Protein AF-A0A955I7Q4-F1 (afdb_monomer_lite)

Radius of gyration: 34.06 Å; chains: 1; bounding box: 83×50×84 Å

Sequence (303 aa):
SSETIYLNIGDESFTLTNAEIIVDLTTGQILVLSGKVTTPSAETATTGQVIDLSGSNTVSSLNRELLTSEPTIAYLLVALSEHQDLPTSLADTTAPELISLSPENGITSTDDKAFISGKTEAGATVLINSSPATVDENGDFGLEVPLQMGENNLEILVTDPAGNTYHTQLTITRQAPVATSSCSRPAIADQIISAINSYRAASGLGQLVPTASLNNAAQGHSCWMQSARTLNHIGSGGSTFNGRCAAAGGACDAENIAWAVGFSAQGIVDLWKASAGHNQNMLGSHTQIGVGYAGGYATAVFY

Foldseek 3Di:
DFDWDWDDDPPWIKIFTVWDWDADPPQQKIFTQAGWMATRVGDIAGHQKMFHGPPDGHIGGGDDPCLVVVVPRVVRLCVVLVPPPDDVLSNDPDAKDFPFWPDDAPEEALAQKDKIWGFICAQKWKAKQNHTWDADRRRTTIDIGGDDAAKDKIWMWIAHSSGHIDIDIGIYHHAHPQLPQPDDFDPLQVVLLVLLQVVLVVVVHHRAAEDPLQQSLQASQQVQCVVVVHWDCQGRSRDHSQRSSVSSVHGFDDKDKDQAAPDHSNRVVVVLCVDPRSVCQSNDPFRHWHWHHDNRIIMITTD

Secondary structure (DSSP, 8-state):
-PPEEEEEETTEEEEEEEEEEEEETTTTEEEEEEEEEE-TTS-EEETT--EETTTT-EE----SHHHHSSHHHHHHHHHHTTSTTS-HHHH--SPPPEEEEESPTTEEE-SSEEEEEEEE-TT-EEEETTEEPEE-TTSEEEEEEEPPSEEEEEEEEEE-TT--EEEEEEEEEE--------S---THHHHHHHHHHHHHHHTTPPPPEE-HHHHHHHHHHHHHHHHHT---SS-GGG--HHHHHHHTT---SEEEEEE-TT--HHHHHHHHHTSHHHHHHHHSS-SEEEEEEETTEEEEEE-

pLDDT: mean 81.6, std 19.6, range [35.41, 98.88]

Structure (mmCIF, N/CA/C/O backbone):
data_AF-A0A955I7Q4-F1
#
_entry.id   AF-A0A955I7Q4-F1
#
loop_
_atom_site.group_PDB
_atom_site.id
_atom_site.type_symbol
_atom_site.label_atom_id
_atom_site.label_alt_id
_atom_site.label_comp_id
_atom_site.label_asym_id
_atom_site.label_entity_id
_atom_site.label_seq_id
_atom_site.pdbx_PDB_ins_code
_atom_site.Cartn_x
_atom_site.Cartn_y
_atom_site.Cartn_z
_atom_site.occupancy
_atom_site.B_iso_or_equiv
_atom_site.auth_seq_id
_atom_site.auth_comp_id
_atom_site.auth_asym_id
_atom_site.auth_atom_id
_atom_site.pdbx_PDB_model_num
ATOM 1 N N . SER A 1 1 ? 42.104 -36.804 -22.448 1.00 43.41 1 SER A N 1
ATOM 2 C CA . SER A 1 1 ? 43.122 -36.695 -23.512 1.00 43.41 1 SER A CA 1
ATOM 3 C C . SER A 1 1 ? 42.914 -35.359 -24.192 1.00 43.41 1 SER A C 1
ATOM 5 O O . SER A 1 1 ? 41.769 -35.031 -24.454 1.00 43.41 1 SER A O 1
ATOM 7 N N . SER A 1 2 ? 43.958 -34.556 -24.396 1.00 47.56 2 SER A N 1
ATOM 8 C CA . SER A 1 2 ? 43.850 -33.341 -25.214 1.00 47.56 2 SER A CA 1
ATOM 9 C C . SER A 1 2 ? 43.654 -33.760 -26.669 1.00 47.56 2 SER A C 1
ATOM 11 O O . SER A 1 2 ? 44.506 -34.465 -27.210 1.00 47.56 2 SER A O 1
ATOM 13 N N . GLU A 1 3 ? 42.523 -33.404 -27.265 1.00 57.47 3 GLU A N 1
ATOM 14 C CA . GLU A 1 3 ? 42.225 -33.714 -28.662 1.00 57.47 3 GLU A CA 1
ATOM 15 C C . GLU A 1 3 ? 42.839 -32.601 -29.522 1.00 57.47 3 GLU A C 1
ATOM 17 O O . GLU A 1 3 ? 42.531 -31.420 -29.344 1.00 57.47 3 GLU A O 1
ATOM 22 N N . THR A 1 4 ? 43.801 -32.962 -30.373 1.00 58.69 4 THR A N 1
ATOM 23 C CA . THR A 1 4 ? 44.485 -32.027 -31.273 1.00 58.69 4 THR A CA 1
ATOM 24 C C . THR A 1 4 ? 43.934 -32.214 -32.679 1.00 58.69 4 THR A C 1
ATOM 26 O O . THR A 1 4 ? 43.984 -33.321 -33.216 1.00 58.69 4 THR A O 1
ATOM 29 N N . ILE A 1 5 ? 43.401 -31.142 -33.263 1.00 65.94 5 ILE A N 1
ATOM 30 C CA . ILE A 1 5 ? 42.716 -31.148 -34.563 1.00 65.94 5 ILE A CA 1
ATOM 31 C C . ILE A 1 5 ? 43.440 -30.184 -35.505 1.00 65.94 5 ILE A C 1
ATOM 33 O O . ILE A 1 5 ? 43.919 -29.138 -35.071 1.00 65.94 5 ILE A O 1
ATOM 37 N N . TYR A 1 6 ? 43.519 -30.528 -36.790 1.00 65.12 6 TYR A N 1
ATOM 38 C CA . TYR A 1 6 ? 44.141 -29.686 -37.811 1.00 65.12 6 TYR A CA 1
ATOM 39 C C . TYR A 1 6 ? 43.077 -29.031 -38.694 1.00 65.12 6 TYR A C 1
ATOM 41 O O . TYR A 1 6 ? 42.210 -29.723 -39.228 1.00 65.12 6 TYR A O 1
ATOM 49 N N . LEU A 1 7 ? 43.151 -27.710 -38.848 1.00 66.31 7 LEU A N 1
ATOM 50 C CA . LEU A 1 7 ? 42.282 -26.922 -39.723 1.00 66.31 7 LEU A CA 1
ATOM 51 C C . LEU A 1 7 ? 43.084 -26.453 -40.937 1.00 66.31 7 LEU A C 1
ATOM 53 O O . LEU A 1 7 ? 44.127 -25.828 -40.768 1.00 66.31 7 LEU A O 1
ATOM 57 N N . ASN A 1 8 ? 42.588 -26.732 -42.143 1.00 58.66 8 ASN A N 1
ATOM 58 C CA . ASN A 1 8 ? 43.236 -26.326 -43.389 1.00 58.66 8 ASN A CA 1
ATOM 59 C C . ASN A 1 8 ? 42.402 -25.263 -44.101 1.00 58.66 8 ASN A C 1
ATOM 61 O O . ASN A 1 8 ? 41.213 -25.482 -44.345 1.00 58.66 8 ASN A O 1
ATOM 65 N N . ILE A 1 9 ? 43.032 -24.145 -44.454 1.00 62.03 9 ILE A N 1
ATOM 66 C CA . ILE A 1 9 ? 42.418 -23.056 -45.220 1.00 62.03 9 ILE A CA 1
ATOM 67 C C . ILE A 1 9 ? 43.396 -22.685 -46.335 1.00 62.03 9 ILE A C 1
ATOM 69 O O . ILE A 1 9 ? 44.514 -22.262 -46.063 1.00 62.03 9 ILE A O 1
ATOM 73 N N . GLY A 1 10 ? 43.003 -22.899 -47.594 1.00 67.00 10 GLY A N 1
ATOM 74 C CA . GLY A 1 10 ? 43.942 -22.802 -48.717 1.00 67.00 10 GLY A CA 1
ATOM 75 C C . GLY A 1 10 ? 45.073 -23.836 -48.607 1.00 67.00 10 GLY A C 1
ATOM 76 O O . GLY A 1 10 ? 44.802 -25.011 -48.361 1.00 67.00 10 GLY A O 1
ATOM 77 N N . ASP A 1 11 ? 46.324 -23.391 -48.769 1.00 69.19 11 ASP A N 1
ATOM 78 C CA . ASP A 1 11 ? 47.535 -24.232 -48.699 1.00 69.19 11 ASP A CA 1
ATOM 79 C C . ASP A 1 11 ? 48.155 -24.303 -47.285 1.00 69.19 11 ASP A C 1
ATOM 81 O O . ASP A 1 11 ? 49.269 -24.797 -47.103 1.00 69.19 11 ASP A O 1
ATOM 85 N N . GLU A 1 12 ? 47.449 -23.808 -46.267 1.00 63.28 12 GLU A N 1
ATOM 86 C CA . GLU A 1 12 ? 47.987 -23.598 -44.924 1.00 63.28 12 GLU A CA 1
ATOM 87 C C . GLU A 1 12 ? 47.241 -24.405 -43.850 1.00 63.28 12 GLU A C 1
ATOM 89 O O . GLU A 1 12 ? 46.020 -24.575 -43.906 1.00 63.28 12 GLU A O 1
ATOM 94 N N . SER A 1 13 ? 47.990 -24.910 -42.858 1.00 68.31 13 SER A N 1
ATOM 95 C CA . SER A 1 13 ? 47.505 -25.822 -41.808 1.00 68.31 13 SER A CA 1
ATOM 96 C C . SER A 1 13 ? 47.707 -25.271 -40.393 1.00 68.31 13 SER A C 1
ATOM 98 O O . SER A 1 13 ? 48.832 -25.022 -39.960 1.00 68.31 13 SER A O 1
ATOM 100 N N . PHE A 1 14 ? 46.620 -25.174 -39.634 1.00 76.00 14 PHE A N 1
ATOM 101 C CA . PHE A 1 14 ? 46.573 -24.682 -38.257 1.00 76.00 14 PHE A CA 1
ATOM 102 C C . PHE A 1 14 ? 46.323 -25.834 -37.279 1.00 76.00 14 PHE A C 1
ATOM 104 O O . PHE A 1 14 ? 45.592 -26.770 -37.594 1.00 76.00 14 PHE A O 1
ATOM 111 N N . THR A 1 15 ? 46.894 -25.770 -36.073 1.00 76.75 15 THR A N 1
ATOM 112 C CA . THR A 1 15 ? 46.771 -26.818 -35.043 1.00 76.75 15 THR A CA 1
ATOM 113 C C . THR A 1 15 ? 45.964 -26.336 -33.842 1.00 76.75 15 THR A C 1
ATOM 115 O O . THR A 1 15 ? 46.421 -25.494 -33.071 1.00 76.75 15 THR A O 1
ATOM 118 N N . LEU A 1 16 ? 44.786 -26.908 -33.629 1.00 72.19 16 LEU A N 1
ATOM 119 C CA . LEU A 1 16 ? 43.884 -26.574 -32.534 1.00 72.19 16 LEU A CA 1
ATOM 120 C C . LEU A 1 16 ? 44.067 -27.558 -31.378 1.00 72.19 16 LEU A C 1
ATOM 122 O O . LEU A 1 16 ? 44.079 -28.769 -31.576 1.00 72.19 16 LEU A O 1
ATOM 126 N N . THR A 1 17 ? 44.201 -27.035 -30.162 1.00 76.50 17 THR A N 1
ATOM 127 C CA . THR A 1 17 ? 44.300 -27.799 -28.914 1.00 76.50 17 THR A CA 1
ATOM 128 C C . THR A 1 17 ? 43.213 -27.326 -27.958 1.00 76.50 17 THR A C 1
ATOM 130 O O . THR A 1 17 ? 43.313 -26.234 -27.397 1.00 76.50 17 THR A O 1
ATOM 133 N N . ASN A 1 18 ? 42.184 -28.159 -27.770 1.00 72.19 18 ASN A N 1
ATOM 134 C CA . ASN A 1 18 ? 41.015 -27.862 -26.932 1.00 72.19 18 ASN A CA 1
ATOM 135 C C . ASN A 1 18 ? 40.391 -26.478 -27.227 1.00 72.19 18 ASN A C 1
ATOM 137 O O . ASN A 1 18 ? 40.056 -25.769 -26.282 1.00 72.19 18 ASN A O 1
ATOM 141 N N . ALA A 1 19 ? 40.322 -26.071 -28.502 1.00 62.84 19 ALA A N 1
ATOM 142 C CA . ALA A 1 19 ? 40.024 -24.699 -28.917 1.00 62.84 19 ALA A CA 1
ATOM 143 C C . ALA A 1 19 ? 38.700 -24.533 -29.660 1.00 62.84 19 ALA A C 1
ATOM 145 O O . ALA A 1 19 ? 38.321 -25.393 -30.450 1.00 62.84 19 ALA A O 1
ATOM 146 N N . GLU A 1 20 ? 38.054 -23.391 -29.446 1.00 61.09 20 GLU A N 1
ATOM 147 C CA . GLU A 1 20 ? 36.808 -22.963 -30.079 1.00 61.09 20 GLU A CA 1
ATOM 148 C C . GLU A 1 20 ? 37.061 -21.648 -30.806 1.00 61.09 20 GLU A C 1
ATOM 150 O O . GLU A 1 20 ? 37.673 -20.753 -30.226 1.00 61.09 20 GLU A O 1
ATOM 155 N N . ILE A 1 21 ? 36.636 -21.542 -32.067 1.00 58.97 21 ILE A N 1
ATOM 156 C CA . ILE A 1 21 ? 36.924 -20.406 -32.947 1.00 58.97 21 ILE A CA 1
ATOM 157 C C . ILE A 1 21 ? 35.722 -20.048 -33.839 1.00 58.97 21 ILE A C 1
ATOM 159 O O . ILE A 1 21 ? 34.900 -20.903 -34.145 1.00 58.97 21 ILE A O 1
ATOM 163 N N . ILE A 1 22 ? 35.661 -18.816 -34.327 1.00 60.03 22 ILE A N 1
ATOM 164 C CA . ILE A 1 22 ? 34.801 -18.299 -35.395 1.00 60.03 22 ILE A CA 1
ATOM 165 C C . ILE A 1 22 ? 35.703 -18.040 -36.596 1.00 60.03 22 ILE A C 1
ATOM 167 O O . ILE A 1 22 ? 36.829 -17.625 -36.398 1.00 60.03 22 ILE A O 1
ATOM 171 N N . VAL A 1 23 ? 35.246 -18.253 -37.827 1.00 56.44 23 VAL A N 1
ATOM 172 C CA . VAL A 1 23 ? 36.024 -17.931 -39.034 1.00 56.44 23 VAL A CA 1
ATOM 173 C C . VAL A 1 23 ? 35.189 -17.032 -39.940 1.00 56.44 23 VAL A C 1
ATOM 175 O O . VAL A 1 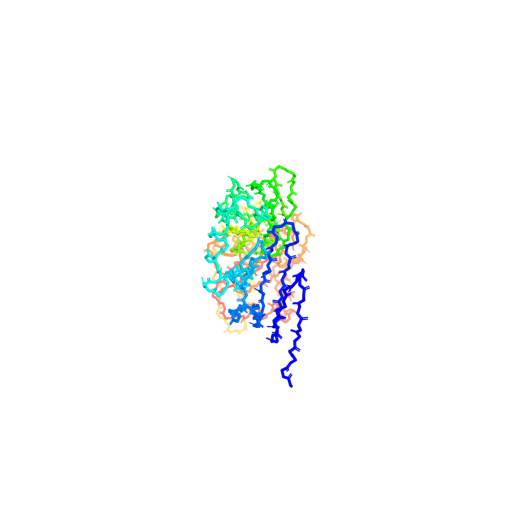23 ? 34.124 -17.449 -40.391 1.00 56.44 23 VAL A O 1
ATOM 178 N N . ASP A 1 24 ? 35.655 -15.817 -40.207 1.00 55.56 24 ASP A N 1
ATOM 179 C CA . ASP A 1 24 ? 35.089 -14.920 -41.210 1.00 55.56 24 ASP A CA 1
ATOM 180 C C . ASP A 1 24 ? 35.770 -15.167 -42.561 1.00 55.56 24 ASP A C 1
ATOM 182 O O . ASP A 1 24 ? 36.944 -14.870 -42.763 1.00 55.56 24 ASP A O 1
ATOM 186 N N . LEU A 1 25 ? 35.014 -15.741 -43.495 1.00 50.59 25 LEU A N 1
ATOM 187 C CA . LEU A 1 25 ? 35.485 -16.100 -44.835 1.00 50.59 25 LEU A CA 1
ATOM 188 C C . LEU A 1 25 ? 35.386 -14.946 -45.844 1.00 50.59 25 LEU A C 1
ATOM 190 O O . LEU A 1 25 ? 35.831 -15.093 -46.981 1.00 50.59 25 LEU A O 1
ATOM 194 N N . THR A 1 26 ? 34.793 -13.821 -45.445 1.00 49.62 26 THR A N 1
ATOM 195 C CA . THR A 1 26 ? 34.654 -12.616 -46.274 1.00 49.62 26 THR A CA 1
ATOM 196 C C . THR A 1 26 ? 35.831 -11.674 -46.040 1.00 49.62 26 THR A C 1
ATOM 198 O O . THR A 1 26 ? 36.369 -11.126 -46.999 1.00 49.62 26 THR A O 1
ATOM 201 N N . THR A 1 27 ? 36.257 -11.533 -44.780 1.00 48.75 27 THR A N 1
ATOM 202 C CA . THR A 1 27 ? 37.438 -10.747 -44.374 1.00 48.75 27 THR A CA 1
ATOM 203 C C . THR A 1 27 ? 38.706 -11.595 -44.239 1.00 48.75 27 THR A C 1
ATOM 205 O O . THR A 1 27 ? 39.808 -11.061 -44.295 1.00 48.75 27 THR A O 1
ATOM 208 N N . GLY A 1 28 ? 38.565 -12.919 -44.112 1.00 56.69 28 GLY A N 1
ATOM 209 C CA . GLY A 1 28 ? 39.673 -13.846 -43.915 1.00 56.69 28 GLY A CA 1
ATOM 210 C C . GLY A 1 28 ? 40.209 -13.778 -42.491 1.00 56.69 28 GLY A C 1
ATOM 211 O O . GLY A 1 28 ? 41.365 -13.450 -42.305 1.00 56.69 28 GLY A O 1
ATOM 212 N N . GLN A 1 29 ? 39.403 -14.073 -41.473 1.00 59.72 29 GLN A N 1
ATOM 213 C CA . GLN A 1 29 ? 39.818 -13.993 -40.067 1.00 59.72 29 GLN A CA 1
ATOM 214 C C . GLN A 1 29 ? 39.314 -15.187 -39.237 1.00 59.72 29 GLN A C 1
ATOM 216 O O . GLN A 1 29 ? 38.312 -15.784 -39.597 1.00 59.72 29 GLN A O 1
ATOM 221 N N . ILE A 1 30 ? 39.962 -15.544 -38.119 1.00 64.12 30 ILE A N 1
ATOM 222 C CA . ILE A 1 30 ? 39.593 -16.652 -37.219 1.00 64.12 30 ILE A CA 1
ATOM 223 C C . ILE A 1 30 ? 39.533 -16.215 -35.758 1.00 64.12 30 ILE A C 1
ATOM 225 O O . ILE A 1 30 ? 40.526 -16.292 -35.056 1.00 64.12 30 ILE A O 1
ATOM 229 N N . LEU A 1 31 ? 38.372 -15.842 -35.254 1.00 65.25 31 LEU A N 1
ATOM 230 C CA . LEU A 1 31 ? 38.116 -15.491 -33.871 1.00 65.25 31 LEU A CA 1
ATOM 231 C C . LEU A 1 31 ? 38.154 -16.674 -32.883 1.00 65.25 31 LEU A C 1
ATOM 233 O O . LEU A 1 31 ? 37.158 -17.347 -32.702 1.00 65.25 31 LEU A O 1
ATOM 237 N N . VAL A 1 32 ? 39.238 -16.897 -32.147 1.00 64.44 32 VAL A N 1
ATOM 238 C CA . VAL A 1 32 ? 39.280 -17.857 -31.031 1.00 64.44 32 VAL A CA 1
ATOM 239 C C . VAL A 1 32 ? 38.425 -17.365 -29.875 1.00 64.44 32 VAL A C 1
ATOM 241 O O . VAL A 1 32 ? 38.582 -16.248 -29.421 1.00 64.44 32 VAL A O 1
ATOM 244 N N . LEU A 1 33 ? 37.532 -18.201 -29.372 1.00 53.81 33 LEU A N 1
ATOM 245 C CA . LEU A 1 33 ? 36.604 -17.939 -28.279 1.00 53.81 33 LEU A CA 1
ATOM 246 C C . LEU A 1 33 ? 36.971 -18.703 -27.014 1.00 53.81 33 LEU A C 1
ATOM 248 O O . LEU A 1 33 ? 36.698 -18.199 -25.929 1.00 53.81 33 LEU A O 1
ATOM 252 N N . SER A 1 34 ? 37.632 -19.859 -27.144 1.00 58.88 34 SER A N 1
ATOM 253 C CA . SER A 1 34 ? 38.208 -20.620 -26.033 1.00 58.88 34 SER A CA 1
ATOM 254 C C . SER A 1 34 ? 39.399 -21.500 -26.469 1.00 58.88 34 SER A C 1
ATOM 256 O O . SER A 1 34 ? 39.570 -21.770 -27.655 1.00 58.88 34 SER A O 1
ATOM 258 N N . GLY A 1 35 ? 40.263 -21.936 -25.544 1.00 68.62 35 GLY A N 1
ATOM 259 C CA . GLY A 1 35 ? 41.343 -22.909 -25.814 1.00 68.62 35 GLY A CA 1
ATOM 260 C C . GLY A 1 35 ? 42.592 -22.357 -26.506 1.00 68.62 35 GLY A C 1
ATOM 261 O O . GLY A 1 35 ? 43.013 -21.268 -26.142 1.00 68.62 35 GLY A O 1
ATOM 262 N N . LYS A 1 36 ? 43.248 -23.115 -27.411 1.00 75.56 36 LYS A N 1
ATOM 263 C CA . LYS A 1 36 ? 44.495 -22.716 -28.112 1.00 75.56 36 LYS A CA 1
ATOM 264 C C . LYS A 1 36 ? 44.546 -23.124 -29.601 1.00 75.56 36 LYS A C 1
ATOM 266 O O . LYS A 1 36 ? 44.471 -24.309 -29.906 1.00 75.56 36 LYS A O 1
ATOM 271 N N . VAL A 1 37 ? 44.788 -22.202 -30.527 1.00 74.12 37 VAL A N 1
ATOM 272 C CA . VAL A 1 37 ? 44.952 -22.433 -31.976 1.00 74.12 37 VAL A CA 1
ATOM 273 C C . VAL A 1 37 ? 46.338 -22.003 -32.433 1.00 74.12 37 VAL A C 1
ATOM 275 O O . VAL A 1 37 ? 46.762 -20.905 -32.130 1.00 74.12 37 VAL A O 1
ATOM 278 N N . THR A 1 38 ? 47.063 -22.864 -33.141 1.00 78.50 38 THR A N 1
ATOM 279 C CA . THR A 1 38 ? 48.449 -22.652 -33.590 1.00 78.50 38 THR A CA 1
ATOM 280 C C . THR A 1 38 ? 48.484 -22.431 -35.095 1.00 78.50 38 THR A C 1
ATOM 282 O O . THR A 1 38 ? 47.850 -23.192 -35.818 1.00 78.50 38 THR A O 1
ATOM 285 N N . THR A 1 39 ? 49.227 -21.450 -35.583 1.00 76.50 39 THR A N 1
ATOM 286 C CA . THR A 1 39 ? 49.343 -21.108 -37.005 1.00 76.50 39 THR A CA 1
ATOM 287 C C . THR A 1 39 ? 50.434 -21.941 -37.701 1.00 76.50 39 THR A C 1
ATOM 289 O O . THR A 1 39 ? 51.262 -22.554 -37.017 1.00 76.50 39 THR A O 1
ATOM 292 N N . PRO A 1 40 ? 50.478 -21.993 -39.048 1.00 70.88 40 PRO A N 1
ATOM 293 C CA . PRO A 1 40 ? 51.508 -22.735 -39.788 1.00 70.88 40 PRO A CA 1
ATOM 294 C C . PRO A 1 40 ? 52.936 -22.228 -39.533 1.00 70.88 40 PRO A C 1
ATOM 296 O O . PRO A 1 40 ? 53.894 -22.995 -39.612 1.00 70.88 40 PRO A O 1
ATOM 299 N N . SER A 1 41 ? 53.083 -20.944 -39.188 1.00 69.88 41 SER A N 1
ATOM 300 C CA . SER A 1 41 ? 54.339 -20.310 -38.763 1.00 69.88 41 SER A CA 1
ATOM 301 C C . SER A 1 41 ? 54.696 -20.573 -37.288 1.00 69.88 41 SER A C 1
ATOM 303 O O . SER A 1 41 ? 55.722 -20.088 -36.814 1.00 69.88 41 SER A O 1
ATOM 305 N N . ALA A 1 42 ? 53.896 -21.390 -36.589 1.00 64.62 42 ALA A N 1
ATOM 306 C CA . ALA A 1 42 ? 54.020 -21.814 -35.191 1.00 64.62 42 ALA A CA 1
ATOM 307 C C . ALA A 1 42 ? 53.634 -20.781 -34.107 1.00 64.62 42 ALA A C 1
ATOM 309 O O . ALA A 1 42 ? 53.954 -20.981 -32.931 1.00 64.62 42 ALA A O 1
ATOM 310 N N . GLU A 1 43 ? 52.896 -19.720 -34.445 1.00 68.00 43 GLU A N 1
ATOM 311 C CA . GLU A 1 43 ? 52.311 -18.794 -33.454 1.00 68.00 43 GLU A CA 1
ATOM 312 C C . GLU A 1 43 ? 51.023 -19.353 -32.832 1.00 68.00 43 GLU A C 1
ATOM 314 O O . GLU A 1 43 ? 50.421 -20.245 -33.412 1.00 68.00 43 GLU A O 1
ATOM 319 N N . THR A 1 44 ? 50.579 -18.881 -31.652 1.00 73.56 44 THR A N 1
ATOM 320 C CA . THR A 1 44 ? 49.386 -19.435 -30.963 1.00 73.56 44 THR A CA 1
ATOM 321 C C . THR A 1 44 ? 48.383 -18.414 -30.418 1.00 73.56 44 THR A C 1
ATOM 323 O O . THR A 1 44 ? 48.777 -17.402 -29.856 1.00 73.56 44 THR A O 1
ATOM 326 N N . ALA A 1 45 ? 47.095 -18.749 -30.527 1.00 66.62 45 ALA A N 1
ATOM 327 C CA . ALA A 1 45 ? 45.906 -17.952 -30.238 1.00 66.62 45 ALA A CA 1
ATOM 328 C C . ALA A 1 45 ? 45.007 -18.616 -29.195 1.00 66.62 45 ALA A C 1
ATOM 330 O O . ALA A 1 45 ? 44.746 -19.803 -29.318 1.00 66.62 45 ALA A O 1
ATOM 331 N N . THR A 1 46 ? 44.511 -17.902 -28.188 1.00 70.06 46 THR A N 1
ATOM 332 C CA . THR A 1 46 ? 43.686 -18.459 -27.102 1.00 70.06 46 THR A CA 1
ATOM 333 C C . THR A 1 46 ? 42.303 -17.829 -26.960 1.00 70.06 46 THR A C 1
ATOM 335 O O . THR A 1 46 ? 41.935 -16.987 -27.758 1.00 70.06 46 THR A O 1
ATOM 338 N N . THR A 1 47 ? 41.512 -18.240 -25.963 1.00 63.97 47 THR A N 1
ATOM 339 C CA . THR A 1 47 ? 40.183 -17.688 -25.635 1.00 63.97 47 THR A CA 1
ATOM 340 C C . THR A 1 47 ? 40.067 -16.197 -25.913 1.00 63.97 47 THR A C 1
ATOM 342 O O . THR A 1 47 ? 40.794 -15.384 -25.347 1.00 63.97 47 THR A O 1
ATOM 345 N N . GLY A 1 48 ? 39.136 -15.861 -26.791 1.00 53.12 48 GLY A N 1
ATOM 346 C CA . GLY A 1 48 ? 38.932 -14.514 -27.241 1.00 53.12 48 GLY A CA 1
ATOM 347 C C . GLY A 1 48 ? 40.073 -13.961 -28.083 1.00 53.12 48 GLY A C 1
ATOM 348 O O . GLY A 1 48 ? 40.142 -12.777 -27.890 1.00 53.12 48 GLY A O 1
ATOM 349 N N . GLN A 1 49 ? 40.873 -14.701 -28.915 1.00 52.75 49 GLN A N 1
ATOM 350 C CA . GLN A 1 49 ? 41.988 -14.388 -29.897 1.00 52.75 49 GLN A CA 1
ATOM 351 C C . GLN A 1 49 ? 41.630 -14.548 -31.423 1.00 52.75 49 GLN A C 1
ATOM 353 O O . GLN A 1 49 ? 41.599 -15.670 -31.856 1.00 52.75 49 GLN A O 1
ATOM 358 N N . VAL A 1 50 ? 41.405 -13.540 -32.292 1.00 59.47 50 VAL A N 1
ATOM 359 C CA . VAL A 1 50 ? 41.245 -13.666 -33.781 1.00 59.47 50 VAL A CA 1
ATOM 360 C C . VAL A 1 50 ? 42.508 -14.180 -34.496 1.00 59.47 50 VAL A C 1
ATOM 362 O O . VAL A 1 50 ? 43.497 -14.444 -33.837 1.00 59.47 50 VAL A O 1
ATOM 365 N N . ILE A 1 51 ? 42.502 -14.480 -35.795 1.00 63.12 51 ILE A N 1
ATOM 366 C CA . ILE A 1 51 ? 43.682 -14.861 -36.594 1.00 63.12 51 ILE A CA 1
ATOM 367 C C . ILE A 1 51 ? 43.428 -14.435 -38.042 1.00 63.12 51 ILE A C 1
ATOM 369 O O . ILE A 1 51 ? 42.470 -14.906 -38.627 1.00 63.12 51 ILE A O 1
ATOM 373 N N . ASP A 1 52 ? 44.243 -13.578 -38.642 1.00 61.47 52 ASP A N 1
ATOM 374 C CA . ASP A 1 52 ? 44.068 -13.090 -40.021 1.00 61.47 52 ASP A CA 1
ATOM 375 C C . ASP A 1 52 ? 44.654 -14.061 -41.061 1.00 61.47 52 ASP A C 1
ATOM 377 O O . ASP A 1 52 ? 45.807 -14.473 -40.961 1.00 61.47 52 ASP A O 1
ATOM 381 N N . LEU A 1 53 ? 43.851 -14.391 -42.067 1.00 59.16 53 LEU A N 1
ATOM 382 C CA . LEU A 1 53 ? 44.044 -15.375 -43.130 1.00 59.16 53 LEU A CA 1
ATOM 383 C C . LEU A 1 53 ? 44.349 -14.745 -44.497 1.00 59.16 53 LEU A C 1
ATOM 385 O O . LEU A 1 53 ? 44.527 -15.468 -45.475 1.00 59.16 53 LEU A O 1
ATOM 389 N N . SER A 1 54 ? 44.403 -13.417 -44.613 1.00 56.16 54 SER A N 1
ATOM 390 C CA . SER A 1 54 ? 44.591 -12.729 -45.899 1.00 56.16 54 SER A CA 1
ATOM 391 C C . SER A 1 54 ? 46.054 -12.649 -46.383 1.00 56.16 54 SER A C 1
ATOM 393 O O . SER A 1 54 ? 46.313 -12.104 -47.458 1.00 56.16 54 SER A O 1
ATOM 395 N N . GLY A 1 55 ? 47.016 -13.249 -45.660 1.00 55.09 55 GLY A N 1
ATOM 396 C CA . GLY A 1 55 ? 48.375 -13.455 -46.188 1.00 55.09 55 GLY A CA 1
ATOM 397 C C . GLY A 1 55 ? 49.519 -13.754 -45.206 1.00 55.09 55 GLY A C 1
ATOM 398 O O . GLY A 1 55 ? 50.557 -14.223 -45.672 1.00 55.09 55 GLY A O 1
ATOM 399 N N . SER A 1 56 ? 49.393 -13.496 -43.890 1.00 52.62 56 SER A N 1
ATOM 400 C CA . SER A 1 56 ? 50.473 -13.766 -42.905 1.00 52.62 56 SER A CA 1
ATOM 401 C C . SER A 1 56 ? 50.136 -14.748 -41.780 1.00 52.62 56 SER A C 1
ATOM 403 O O . SER A 1 56 ? 51.058 -15.164 -41.078 1.00 52.62 56 SER A O 1
ATOM 405 N N . ASN A 1 57 ? 48.869 -15.141 -41.603 1.00 54.06 57 ASN A N 1
ATOM 406 C CA . ASN A 1 57 ? 48.437 -16.092 -40.568 1.00 54.06 57 ASN A CA 1
ATOM 407 C C . ASN A 1 57 ? 48.879 -15.724 -39.158 1.00 54.06 57 ASN A C 1
ATOM 409 O O . ASN A 1 57 ? 49.486 -16.517 -38.438 1.00 54.06 57 ASN A O 1
ATOM 413 N N . THR A 1 58 ? 48.561 -14.496 -38.782 1.00 53.72 58 THR A N 1
ATOM 414 C CA . THR A 1 58 ? 48.897 -13.877 -37.496 1.00 53.72 58 THR A CA 1
ATOM 415 C C . THR A 1 58 ? 47.654 -13.774 -36.606 1.00 53.72 58 THR A C 1
ATOM 417 O O . THR A 1 58 ? 46.561 -13.575 -37.113 1.00 53.72 58 THR A O 1
ATOM 420 N N . VAL A 1 59 ? 47.807 -13.895 -35.286 1.00 53.34 59 VAL A N 1
ATOM 421 C CA . VAL A 1 59 ? 46.751 -14.014 -34.243 1.00 53.34 59 VAL A CA 1
ATOM 422 C C . VAL A 1 59 ? 46.285 -12.644 -33.645 1.00 53.34 59 VAL A C 1
ATOM 424 O O . VAL A 1 59 ? 47.107 -11.741 -33.546 1.00 53.34 59 VAL A O 1
ATOM 427 N N . SER A 1 60 ? 45.029 -12.461 -33.177 1.00 50.28 60 SER A N 1
ATOM 428 C CA . SER A 1 60 ? 44.327 -11.167 -32.923 1.00 50.28 60 SER A CA 1
ATOM 429 C C . SER A 1 60 ? 42.915 -11.136 -32.198 1.00 50.28 60 SER A C 1
ATOM 431 O O . SER A 1 60 ? 41.926 -10.819 -32.790 1.00 50.28 60 SER A O 1
ATOM 433 N N . SER A 1 61 ? 42.681 -11.388 -30.907 1.00 43.03 61 SER A N 1
ATOM 434 C CA . SER A 1 61 ? 41.407 -11.387 -30.037 1.00 43.03 61 SER A CA 1
ATOM 435 C C . SER A 1 61 ? 39.869 -11.044 -30.324 1.00 43.03 61 SER A C 1
ATOM 437 O O . SER A 1 61 ? 39.690 -10.019 -30.942 1.00 43.03 61 SER A O 1
ATOM 439 N N . LEU A 1 62 ? 38.789 -11.869 -29.922 1.00 49.50 62 LEU A N 1
ATOM 440 C CA . LEU A 1 62 ? 37.347 -11.522 -29.488 1.00 49.50 62 LEU A CA 1
ATOM 441 C C . LEU A 1 62 ? 36.190 -12.513 -28.855 1.00 49.50 62 LEU A C 1
ATOM 443 O O . LEU A 1 62 ? 35.305 -12.959 -29.568 1.00 49.50 62 LEU A O 1
ATOM 447 N N . ASN A 1 63 ? 35.944 -12.718 -27.523 1.00 43.19 63 ASN A N 1
ATOM 448 C CA . ASN A 1 63 ? 34.679 -13.317 -26.885 1.00 43.19 63 ASN A CA 1
ATOM 449 C C . ASN A 1 63 ? 33.762 -12.407 -25.947 1.00 43.19 63 ASN 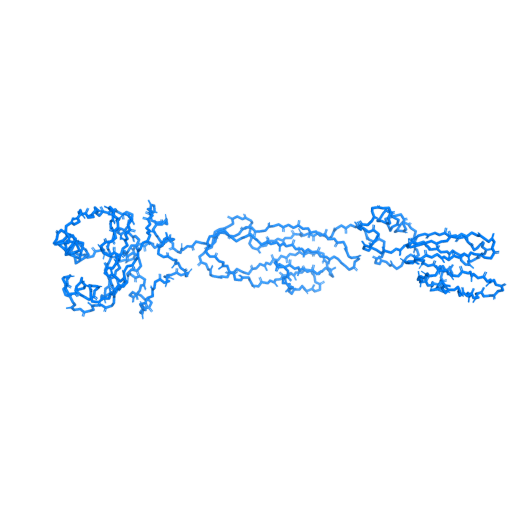A C 1
ATOM 451 O O . ASN A 1 63 ? 34.157 -12.236 -24.815 1.00 43.19 63 ASN A O 1
ATOM 455 N N . ARG A 1 64 ? 32.548 -11.863 -26.265 1.00 48.69 64 ARG A N 1
ATOM 456 C CA . ARG A 1 64 ? 32.021 -10.545 -25.717 1.00 48.69 64 ARG A CA 1
ATOM 457 C C . ARG A 1 64 ? 31.660 -10.344 -24.240 1.00 48.69 64 ARG A C 1
ATOM 459 O O . ARG A 1 64 ? 31.980 -9.304 -23.680 1.00 48.69 64 ARG A O 1
ATOM 466 N N . GLU A 1 65 ? 31.029 -11.301 -23.598 1.00 37.09 65 GLU A N 1
ATOM 467 C CA . GLU A 1 65 ? 30.635 -11.192 -22.188 1.00 37.09 65 GLU A CA 1
ATOM 468 C C . GLU A 1 65 ? 31.727 -11.763 -21.285 1.00 37.09 65 GLU A C 1
ATOM 470 O O . GLU A 1 65 ? 31.962 -11.246 -20.206 1.00 37.09 65 GLU A O 1
ATOM 475 N N . LEU A 1 66 ? 32.508 -12.725 -21.789 1.00 43.88 66 LEU A N 1
ATOM 476 C CA . LEU A 1 66 ? 33.852 -13.056 -21.305 1.00 43.88 66 LEU A CA 1
ATOM 477 C C . LEU A 1 66 ? 34.904 -12.024 -21.763 1.00 43.88 66 LEU A C 1
ATOM 479 O O . LEU A 1 66 ? 36.057 -12.148 -21.391 1.00 43.88 66 LEU A O 1
ATOM 483 N N . LEU A 1 67 ? 34.527 -11.025 -22.571 1.00 42.47 67 LEU A N 1
ATOM 484 C CA . LEU A 1 67 ? 35.313 -9.845 -22.943 1.00 42.47 67 LEU A CA 1
ATOM 485 C C . LEU A 1 67 ? 34.995 -8.840 -21.867 1.00 42.47 67 LEU A C 1
ATOM 487 O O . LEU A 1 67 ? 35.870 -8.454 -21.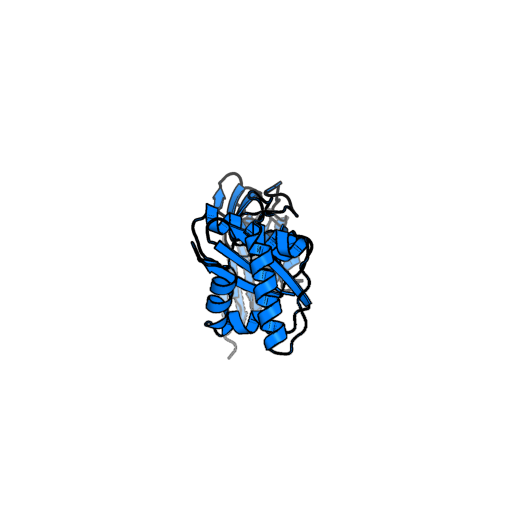118 1.00 42.47 67 LEU A O 1
ATOM 491 N N . THR A 1 68 ? 33.744 -8.494 -21.663 1.00 37.44 68 THR A N 1
ATOM 492 C CA . THR A 1 68 ? 33.378 -7.475 -20.689 1.00 37.44 68 THR A CA 1
ATOM 493 C C . THR A 1 68 ? 33.440 -7.930 -19.224 1.00 37.44 68 THR A C 1
ATOM 495 O O . THR A 1 68 ? 33.610 -7.069 -18.365 1.00 37.44 68 THR A O 1
ATOM 498 N N . SER A 1 69 ? 33.396 -9.236 -18.915 1.00 37.00 69 SER A N 1
ATOM 499 C CA . SER A 1 69 ? 33.550 -9.780 -17.544 1.00 37.00 69 SER A CA 1
ATOM 500 C C . SER A 1 69 ? 34.969 -10.241 -17.179 1.00 37.00 69 SER A C 1
ATOM 502 O O . SER A 1 69 ? 35.308 -10.234 -15.996 1.00 37.00 69 SER A O 1
ATOM 504 N N . GLU A 1 70 ? 35.825 -10.554 -18.161 1.00 44.25 70 GLU A N 1
ATOM 505 C CA . GLU A 1 70 ? 37.283 -10.651 -17.985 1.00 44.25 70 GLU A CA 1
ATOM 506 C C . GLU A 1 70 ? 37.913 -9.374 -18.570 1.00 44.25 70 GLU A C 1
ATOM 508 O O . GLU A 1 70 ? 38.040 -9.256 -19.786 1.00 44.25 70 GLU A O 1
ATOM 513 N N . PRO A 1 71 ? 38.342 -8.394 -17.755 1.00 44.88 71 PRO A N 1
ATOM 514 C CA . PRO A 1 71 ? 38.545 -6.987 -18.148 1.00 44.88 71 PRO A CA 1
ATOM 515 C C . PRO A 1 71 ? 39.476 -6.738 -19.349 1.00 44.88 71 PRO A C 1
ATOM 517 O O . PRO A 1 71 ? 39.458 -5.665 -19.950 1.00 44.88 71 PRO A O 1
ATOM 520 N N . THR A 1 72 ? 40.313 -7.710 -19.701 1.00 36.78 72 THR A N 1
ATOM 521 C CA . THR A 1 72 ? 41.264 -7.650 -20.818 1.00 36.78 72 THR A CA 1
ATOM 522 C C . THR A 1 72 ? 40.607 -7.877 -22.171 1.00 36.78 72 THR A C 1
ATOM 524 O O . THR A 1 72 ? 41.077 -7.378 -23.190 1.00 36.78 72 THR A O 1
ATOM 527 N N . ILE A 1 73 ? 39.527 -8.643 -22.183 1.00 40.41 73 ILE A N 1
ATOM 528 C CA . ILE A 1 73 ? 38.863 -9.066 -23.394 1.00 40.41 73 ILE A CA 1
ATOM 529 C C . ILE A 1 73 ? 37.903 -7.835 -23.737 1.00 40.41 73 ILE A C 1
ATOM 531 O O . ILE A 1 73 ? 37.863 -7.344 -24.863 1.00 40.41 73 ILE A O 1
ATOM 535 N N . ALA A 1 74 ? 37.338 -7.094 -22.771 1.00 42.84 74 ALA A N 1
ATOM 536 C CA . ALA A 1 74 ? 36.383 -5.966 -22.935 1.00 42.84 74 ALA A CA 1
ATOM 537 C C . ALA A 1 74 ? 36.888 -4.818 -23.818 1.00 42.84 74 ALA A C 1
ATOM 539 O O . ALA A 1 74 ? 36.166 -4.274 -24.653 1.00 42.84 74 ALA A O 1
ATOM 540 N N . TYR A 1 75 ? 38.154 -4.465 -23.606 1.00 36.59 75 TYR A N 1
ATOM 541 C CA . TYR A 1 75 ? 38.848 -3.371 -24.277 1.00 36.59 75 TYR A CA 1
ATOM 542 C C . TYR A 1 75 ? 39.044 -3.629 -25.770 1.00 36.59 75 TYR A C 1
ATOM 544 O O . TYR A 1 75 ? 39.160 -2.695 -26.561 1.00 36.59 75 TYR A O 1
ATOM 552 N N . LEU A 1 76 ? 39.087 -4.897 -26.171 1.00 37.47 76 LEU A N 1
ATOM 553 C CA . LEU A 1 76 ? 39.430 -5.255 -27.532 1.00 37.47 76 LEU A CA 1
ATOM 554 C C . LEU A 1 76 ? 38.260 -5.093 -28.500 1.00 37.47 76 LEU A C 1
ATOM 556 O O . LEU A 1 76 ? 38.484 -4.840 -29.673 1.00 37.47 76 LEU A O 1
ATOM 560 N N . LEU A 1 77 ? 37.021 -5.136 -28.013 1.00 45.12 77 LEU A N 1
ATOM 561 C CA . LEU A 1 77 ? 35.843 -4.770 -28.812 1.00 45.12 77 LEU A CA 1
ATOM 562 C C . LEU A 1 77 ? 35.775 -3.292 -29.091 1.00 45.12 77 LEU A C 1
ATOM 564 O O . LEU A 1 77 ? 35.410 -2.893 -30.187 1.00 45.12 77 LEU A O 1
ATOM 568 N N . VAL A 1 78 ? 36.127 -2.505 -28.074 1.00 38.88 78 VAL A N 1
ATOM 569 C CA . VAL A 1 78 ? 36.183 -1.053 -28.161 1.00 38.88 78 VAL A CA 1
ATOM 570 C C . VAL A 1 78 ? 37.245 -0.651 -29.182 1.00 38.88 78 VAL A C 1
ATOM 572 O O . VAL A 1 78 ? 36.987 0.202 -30.013 1.00 38.88 78 VAL A O 1
ATOM 575 N N . ALA A 1 79 ? 38.399 -1.320 -29.217 1.00 35.41 79 ALA A N 1
ATOM 576 C CA . ALA A 1 79 ? 39.425 -1.056 -30.230 1.00 35.41 79 ALA A CA 1
ATOM 577 C C . ALA A 1 79 ? 39.068 -1.589 -31.633 1.00 35.41 79 ALA A C 1
ATOM 579 O O . ALA A 1 79 ? 39.414 -0.973 -32.636 1.00 35.41 79 ALA A O 1
ATOM 580 N N . LEU A 1 80 ? 38.378 -2.730 -31.724 1.00 40.81 80 LEU A N 1
ATOM 581 C CA . LEU A 1 80 ? 37.940 -3.289 -33.002 1.00 40.81 80 LEU A CA 1
ATOM 582 C C . LEU A 1 80 ? 36.850 -2.418 -33.630 1.00 40.81 80 LEU A C 1
ATOM 584 O O . LEU A 1 80 ? 36.922 -2.171 -34.828 1.00 40.81 80 LEU A O 1
ATOM 588 N N . SER A 1 81 ? 35.939 -1.850 -32.833 1.00 42.09 81 SER A N 1
ATOM 589 C CA . SER A 1 81 ? 34.901 -0.920 -33.293 1.00 42.09 81 SER A CA 1
ATOM 590 C C . SER A 1 81 ? 35.358 0.226 -34.197 1.00 42.09 81 SER A C 1
ATOM 592 O O . SER A 1 81 ? 34.583 0.717 -35.016 1.00 42.09 81 SER A O 1
ATOM 594 N N . GLU A 1 82 ? 36.617 0.644 -34.054 1.00 40.41 82 GLU A N 1
ATOM 595 C CA . GLU A 1 82 ? 37.229 1.737 -34.806 1.00 40.41 82 GLU A CA 1
ATOM 596 C C . GLU A 1 82 ? 37.712 1.304 -36.210 1.00 40.41 82 GLU A C 1
ATOM 598 O O . GLU A 1 82 ? 37.991 2.156 -37.058 1.00 40.41 82 GLU A O 1
ATOM 603 N N . HIS A 1 83 ? 37.778 -0.004 -36.497 1.00 39.06 83 HIS A N 1
ATOM 604 C CA . HIS A 1 83 ? 38.069 -0.571 -37.817 1.00 39.06 83 HIS A CA 1
ATOM 605 C C . HIS A 1 83 ? 36.767 -0.943 -38.556 1.00 39.06 83 HIS A C 1
ATOM 607 O O . HIS A 1 83 ? 35.937 -1.693 -38.053 1.00 39.06 83 HIS A O 1
ATOM 613 N N . GLN A 1 84 ? 36.604 -0.428 -39.782 1.00 43.47 84 GLN A N 1
ATOM 614 C CA . GLN A 1 84 ? 35.340 -0.362 -40.545 1.00 43.47 84 GLN A CA 1
ATOM 615 C C . GLN A 1 84 ? 34.697 -1.698 -40.989 1.00 43.47 84 GLN A C 1
ATOM 617 O O . GLN A 1 84 ? 33.684 -1.658 -41.683 1.00 43.47 84 GLN A O 1
ATOM 622 N N . ASP A 1 85 ? 35.228 -2.855 -40.586 1.00 41.31 85 ASP A N 1
ATOM 623 C CA . ASP A 1 85 ? 34.846 -4.168 -41.134 1.00 41.31 85 ASP A CA 1
ATOM 624 C C . ASP A 1 85 ? 34.287 -5.160 -40.095 1.00 41.31 85 ASP A C 1
ATOM 626 O O . ASP A 1 85 ? 34.149 -6.350 -40.376 1.00 41.31 85 ASP A O 1
ATOM 630 N N . LEU A 1 86 ? 33.918 -4.703 -38.893 1.00 40.75 86 LEU A N 1
ATOM 631 C CA . LEU A 1 86 ? 33.137 -5.539 -37.974 1.00 40.75 86 LEU A CA 1
ATOM 632 C C . LEU A 1 86 ? 31.662 -5.583 -38.364 1.00 40.75 86 LEU A C 1
ATOM 634 O O . LEU A 1 86 ? 31.132 -4.611 -38.907 1.00 40.75 86 LEU A O 1
ATOM 638 N N . PRO A 1 87 ? 30.942 -6.650 -37.970 1.00 45.34 87 PRO A N 1
ATOM 639 C CA . PRO A 1 87 ? 29.500 -6.560 -37.803 1.00 45.34 87 PRO A CA 1
ATOM 640 C C . PRO A 1 87 ? 29.193 -5.291 -37.002 1.00 45.34 87 PRO A C 1
ATOM 642 O O . PRO A 1 87 ? 29.737 -5.108 -35.914 1.00 45.34 87 PRO A O 1
ATOM 645 N N . THR A 1 88 ? 28.344 -4.407 -37.523 1.00 47.41 88 THR A N 1
ATOM 646 C CA . THR A 1 88 ? 28.034 -3.095 -36.926 1.00 47.41 88 THR A CA 1
ATOM 647 C C . THR A 1 88 ? 27.609 -3.174 -35.453 1.00 47.41 88 THR A C 1
ATOM 649 O O . THR A 1 88 ? 27.825 -2.228 -34.705 1.00 47.41 88 THR A O 1
ATOM 652 N N . SER A 1 89 ? 27.103 -4.326 -34.998 1.00 47.38 89 SER A N 1
ATOM 653 C CA . SER A 1 89 ? 26.770 -4.616 -33.597 1.00 47.38 89 SER A CA 1
ATOM 654 C C . SER A 1 89 ? 27.976 -4.775 -32.654 1.00 47.38 89 SER A C 1
ATOM 656 O O . SER A 1 89 ? 27.807 -4.754 -31.440 1.00 47.38 89 SER A O 1
ATOM 658 N N . LEU A 1 90 ? 29.195 -4.981 -33.165 1.00 46.47 90 LEU A N 1
ATOM 659 C CA . LEU A 1 90 ? 30.415 -5.059 -32.350 1.00 46.47 90 LEU A CA 1
ATOM 660 C C . LEU A 1 90 ? 31.106 -3.700 -32.189 1.00 46.47 90 LEU A C 1
ATOM 662 O O . LEU A 1 90 ? 31.921 -3.552 -31.279 1.00 46.47 90 LEU A O 1
ATOM 666 N N . ALA A 1 91 ? 30.764 -2.725 -33.038 1.00 55.88 91 ALA A N 1
ATOM 667 C CA . ALA A 1 91 ? 31.398 -1.419 -33.034 1.00 55.88 91 ALA A CA 1
ATOM 668 C C . ALA A 1 91 ? 30.765 -0.418 -32.055 1.00 55.88 91 ALA A C 1
ATOM 670 O O . ALA A 1 91 ? 31.414 0.490 -31.545 1.00 55.88 91 ALA A O 1
ATOM 671 N N . ASP A 1 92 ? 29.488 -0.583 -31.749 1.00 66.50 92 ASP A N 1
ATOM 672 C CA . ASP A 1 92 ? 28.860 0.312 -30.795 1.00 66.50 92 ASP A CA 1
ATOM 673 C C . ASP A 1 92 ? 29.272 -0.050 -29.360 1.00 66.50 92 ASP A C 1
ATOM 675 O O . ASP A 1 92 ? 29.159 -1.201 -28.918 1.00 66.50 92 ASP A O 1
ATOM 679 N N . THR A 1 93 ? 29.791 0.943 -28.644 1.00 73.69 93 THR A N 1
ATOM 680 C CA . THR A 1 93 ? 30.190 0.866 -27.231 1.00 73.69 93 THR A CA 1
ATOM 681 C C . THR A 1 93 ? 29.453 1.891 -26.376 1.00 73.69 93 THR A C 1
ATOM 683 O O . THR A 1 93 ? 29.774 2.063 -25.198 1.00 73.69 93 THR A O 1
ATOM 686 N N . THR A 1 94 ? 28.550 2.658 -26.980 1.00 78.19 94 THR A N 1
ATOM 687 C CA . 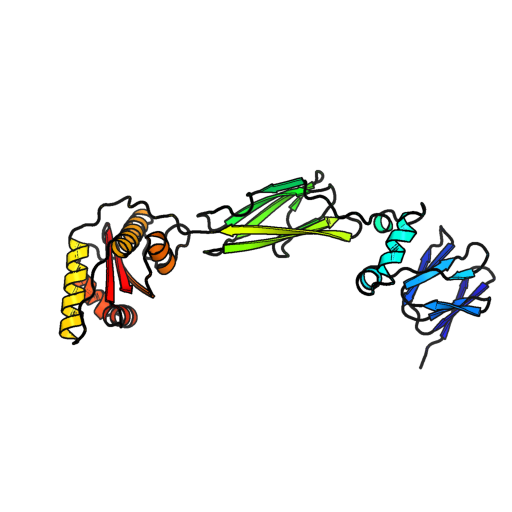THR A 1 94 ? 27.849 3.746 -26.309 1.00 78.19 94 THR A CA 1
ATOM 688 C C . THR A 1 94 ? 26.635 3.15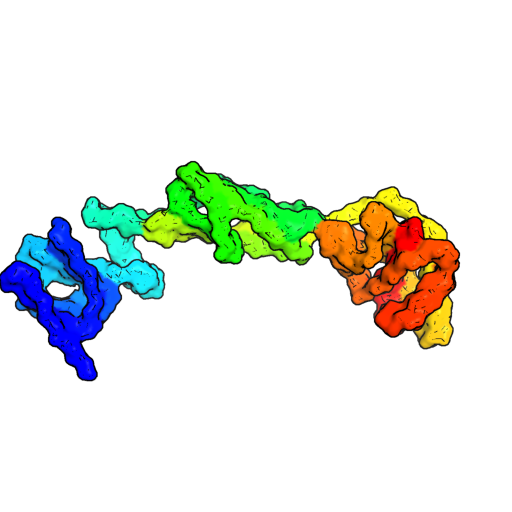8 -25.615 1.00 78.19 94 THR A C 1
ATOM 690 O O . THR A 1 94 ? 25.902 2.378 -26.201 1.00 78.19 94 THR A O 1
ATOM 693 N N . ALA A 1 95 ? 26.418 3.497 -24.346 1.00 83.12 95 ALA A N 1
ATOM 694 C CA . ALA A 1 95 ? 25.187 3.082 -23.685 1.00 83.12 95 ALA A CA 1
ATOM 695 C C . ALA A 1 95 ? 23.978 3.773 -24.348 1.00 83.12 95 ALA A C 1
ATOM 697 O O . ALA A 1 95 ? 24.078 4.970 -24.642 1.00 83.12 95 ALA A O 1
ATOM 698 N N . PRO A 1 96 ? 22.841 3.072 -24.515 1.00 89.38 96 PRO A N 1
ATOM 699 C CA . PRO A 1 96 ? 21.633 3.672 -25.068 1.00 89.38 96 PRO A CA 1
ATOM 700 C C . PRO A 1 96 ? 21.138 4.825 -24.196 1.00 89.38 96 PRO A C 1
ATOM 702 O O . PRO A 1 96 ? 21.204 4.775 -22.963 1.00 89.38 96 PRO A O 1
ATOM 705 N N . GLU A 1 97 ? 20.585 5.856 -24.829 1.00 89.56 97 GLU A N 1
ATOM 706 C CA . GLU A 1 97 ? 20.025 6.999 -24.109 1.00 89.56 97 GLU A CA 1
ATOM 707 C C . GLU A 1 97 ? 18.611 6.701 -23.576 1.00 89.56 97 GLU A C 1
ATOM 709 O O . GLU A 1 97 ? 17.760 6.122 -24.261 1.00 89.56 97 GLU A O 1
ATOM 714 N N . LEU A 1 98 ? 18.331 7.149 -22.348 1.00 93.06 98 LEU A N 1
ATOM 715 C CA . LEU A 1 98 ? 16.977 7.238 -21.800 1.00 93.06 98 LEU A CA 1
ATOM 716 C C . LEU A 1 98 ? 16.506 8.698 -21.859 1.00 93.06 98 LEU A C 1
ATOM 718 O O . LEU A 1 98 ? 16.796 9.496 -20.971 1.00 93.06 98 LEU A O 1
ATOM 722 N N . ILE A 1 99 ? 15.779 9.034 -22.924 1.00 93.50 99 ILE A N 1
ATOM 723 C CA . ILE A 1 99 ? 15.365 10.403 -23.271 1.00 93.50 99 ILE A CA 1
ATOM 724 C C . ILE A 1 99 ? 14.273 10.912 -22.325 1.00 93.50 99 ILE A C 1
ATOM 726 O O . ILE A 1 99 ? 14.263 12.080 -21.938 1.00 93.50 99 ILE A O 1
ATOM 730 N N . SER A 1 100 ? 13.318 10.053 -21.966 1.00 93.94 100 SER A N 1
ATOM 731 C CA . SER A 1 100 ? 12.282 10.400 -20.993 1.00 93.94 100 SER A CA 1
ATOM 732 C C . SER A 1 100 ? 11.848 9.197 -20.172 1.00 93.94 100 SER A C 1
ATOM 734 O O . SER A 1 100 ? 11.916 8.059 -20.637 1.00 93.94 100 SER A O 1
ATOM 736 N N . LEU A 1 101 ? 11.386 9.471 -18.954 1.00 95.81 101 LEU A N 1
ATOM 737 C CA . LEU A 1 101 ? 10.834 8.488 -18.035 1.00 95.81 101 LEU A CA 1
ATOM 738 C C . LEU A 1 101 ? 9.673 9.122 -17.266 1.00 95.81 101 LEU A C 1
ATOM 740 O O . LEU A 1 101 ? 9.784 10.234 -16.752 1.00 95.81 101 LEU A O 1
ATOM 744 N N . SER A 1 102 ? 8.561 8.405 -17.215 1.00 93.06 102 SER A N 1
ATOM 745 C CA . SER A 1 102 ? 7.328 8.775 -16.543 1.00 93.06 102 SER A CA 1
ATOM 746 C C . SER A 1 102 ? 6.804 7.568 -15.758 1.00 93.06 102 SER A C 1
ATOM 748 O O . SER A 1 102 ? 6.844 6.446 -16.270 1.00 93.06 102 SER A O 1
ATOM 750 N N . PRO A 1 103 ? 6.274 7.761 -14.542 1.00 96.12 103 PRO A N 1
ATOM 751 C CA . PRO A 1 103 ? 6.193 9.029 -13.814 1.00 96.12 103 PRO A CA 1
ATOM 752 C C . PRO A 1 103 ? 7.568 9.566 -13.377 1.00 96.12 103 PRO A C 1
ATOM 754 O O . PRO A 1 103 ? 8.579 8.876 -13.487 1.00 96.12 103 PRO A O 1
ATOM 757 N N . GLU A 1 104 ? 7.599 10.807 -12.880 1.00 93.38 104 GLU A N 1
ATOM 758 C CA . GLU A 1 104 ? 8.806 11.382 -12.275 1.00 93.38 104 GLU A CA 1
ATOM 759 C C . GLU A 1 104 ? 9.277 10.563 -11.063 1.00 93.38 104 GLU A C 1
ATOM 761 O O . GLU A 1 104 ? 8.490 9.928 -10.356 1.00 93.38 104 GLU A O 1
ATOM 766 N N . ASN A 1 105 ? 10.580 10.603 -10.793 1.00 94.06 105 ASN A N 1
ATOM 767 C CA . ASN A 1 105 ? 11.155 9.909 -9.650 1.00 94.06 105 ASN A CA 1
ATOM 768 C C . ASN A 1 105 ? 10.723 10.530 -8.313 1.00 94.06 105 ASN A C 1
ATOM 770 O O . ASN A 1 105 ? 10.766 11.746 -8.138 1.00 94.06 105 ASN A O 1
ATOM 774 N N . GLY A 1 106 ? 10.353 9.684 -7.350 1.00 91.75 106 GLY A N 1
ATOM 775 C CA . GLY A 1 106 ? 9.958 10.090 -6.002 1.00 91.75 106 GLY A CA 1
ATOM 776 C C . GLY A 1 106 ? 8.491 10.501 -5.869 1.00 91.75 106 GLY A C 1
ATOM 777 O O . GLY A 1 106 ? 8.102 11.036 -4.827 1.00 91.75 106 GLY A O 1
ATOM 778 N N . ILE A 1 107 ? 7.657 10.262 -6.887 1.00 91.88 107 ILE A N 1
ATOM 779 C CA . ILE A 1 107 ? 6.226 10.554 -6.780 1.00 91.88 107 ILE A CA 1
ATOM 780 C C . ILE A 1 107 ? 5.546 9.672 -5.734 1.00 91.88 107 ILE A C 1
ATOM 782 O O . ILE A 1 107 ? 5.996 8.580 -5.377 1.00 91.88 107 ILE A O 1
ATOM 786 N N . THR A 1 108 ? 4.398 10.149 -5.272 1.00 89.00 108 THR A N 1
ATOM 787 C CA . THR A 1 108 ? 3.517 9.392 -4.393 1.00 89.00 108 THR A CA 1
ATOM 788 C C . THR A 1 108 ? 2.220 9.052 -5.125 1.00 89.00 108 THR A C 1
ATOM 790 O O . THR A 1 108 ? 1.630 9.923 -5.760 1.00 89.00 108 THR A O 1
ATOM 793 N N . SER A 1 109 ? 1.764 7.803 -5.027 1.00 87.38 109 SER A N 1
ATOM 794 C CA . SER A 1 109 ? 0.541 7.305 -5.672 1.00 87.38 109 SER A CA 1
ATOM 795 C C . SER A 1 109 ? -0.391 6.636 -4.662 1.00 87.38 109 SER A C 1
ATOM 797 O O . SER A 1 109 ? 0.051 6.132 -3.632 1.00 87.38 109 SER A O 1
ATOM 799 N N . THR A 1 110 ? -1.689 6.629 -4.954 1.00 84.88 110 THR A N 1
ATOM 800 C CA . THR A 1 110 ? -2.692 5.842 -4.217 1.00 84.88 110 THR A CA 1
ATOM 801 C C . THR A 1 110 ? -3.122 4.573 -4.945 1.00 84.88 110 THR A C 1
ATOM 803 O O . THR A 1 110 ? -3.821 3.741 -4.364 1.00 84.88 110 THR A O 1
ATOM 806 N N . ASP A 1 111 ? -2.730 4.437 -6.209 1.00 85.50 111 ASP A N 1
ATOM 807 C CA . ASP A 1 111 ? -3.098 3.307 -7.050 1.00 85.50 111 ASP A CA 1
ATOM 808 C C . ASP A 1 111 ? -2.231 2.089 -6.715 1.00 85.50 111 ASP A C 1
ATOM 810 O O . ASP A 1 111 ? -1.089 2.202 -6.267 1.00 85.50 111 ASP A O 1
ATOM 814 N N . ASP A 1 112 ? -2.786 0.894 -6.908 1.00 87.38 112 ASP A N 1
ATOM 815 C CA . ASP A 1 112 ? -2.098 -0.382 -6.686 1.00 87.38 112 ASP A CA 1
ATOM 816 C C . ASP A 1 112 ? -1.226 -0.818 -7.866 1.00 87.38 112 ASP A C 1
ATOM 818 O O . ASP A 1 112 ? -0.619 -1.888 -7.835 1.00 87.38 112 ASP A O 1
ATOM 822 N N . LYS A 1 113 ? -1.132 0.032 -8.884 1.00 92.69 113 LYS A N 1
ATOM 823 C CA . LYS A 1 113 ? -0.327 -0.142 -10.084 1.00 92.69 113 LYS A CA 1
ATOM 824 C C . LYS A 1 113 ? 0.091 1.213 -10.639 1.00 92.69 113 LYS A C 1
ATOM 826 O O . LYS A 1 113 ? -0.596 2.211 -10.432 1.00 92.69 113 LYS A O 1
ATOM 831 N N . ALA A 1 114 ? 1.206 1.240 -11.354 1.00 94.25 114 ALA A N 1
ATOM 832 C CA . ALA A 1 114 ? 1.669 2.401 -12.098 1.00 94.25 114 ALA A CA 1
ATOM 833 C C . ALA A 1 114 ? 2.021 1.998 -13.526 1.00 94.25 114 ALA A C 1
ATOM 835 O O . ALA A 1 114 ? 2.629 0.953 -13.751 1.00 94.25 114 ALA A O 1
ATOM 836 N N . PHE A 1 115 ? 1.657 2.844 -14.486 1.00 95.44 115 PHE A N 1
ATOM 837 C CA . PHE A 1 115 ? 2.121 2.702 -15.857 1.00 95.44 115 PHE A CA 1
ATOM 838 C C . PHE A 1 115 ? 3.442 3.450 -16.008 1.00 95.44 115 PHE A C 1
ATOM 840 O O . PHE A 1 115 ? 3.474 4.680 -15.987 1.00 95.44 115 PHE A O 1
ATOM 847 N N . ILE A 1 116 ? 4.525 2.690 -16.108 1.00 97.50 116 ILE A N 1
ATOM 848 C CA . ILE A 1 116 ? 5.865 3.214 -16.329 1.00 97.50 116 ILE A CA 1
ATOM 849 C C . ILE A 1 116 ? 6.052 3.334 -17.832 1.00 97.50 116 ILE A C 1
ATOM 851 O O . ILE A 1 116 ? 5.809 2.377 -18.562 1.00 97.50 116 ILE A O 1
ATOM 855 N N . SER A 1 117 ? 6.446 4.506 -18.302 1.00 96.69 117 SER A N 1
ATOM 856 C CA . SER A 1 117 ? 6.579 4.798 -19.726 1.00 96.69 117 SER A CA 1
ATOM 857 C C . SER A 1 117 ? 7.714 5.768 -19.978 1.00 96.69 117 SER A C 1
ATOM 859 O O . SER A 1 117 ? 8.206 6.414 -19.055 1.00 96.69 117 SER A O 1
ATOM 861 N N . GLY A 1 118 ? 8.140 5.880 -21.224 1.00 96.75 118 GLY A N 1
ATOM 862 C CA . GLY A 1 118 ? 9.223 6.778 -21.569 1.00 96.75 118 GLY A CA 1
ATOM 863 C C . GLY A 1 118 ? 9.648 6.631 -23.012 1.00 96.75 118 GLY A C 1
ATOM 864 O O . GLY A 1 118 ? 8.961 6.001 -23.815 1.00 96.75 118 GLY A O 1
ATOM 865 N N . LYS A 1 119 ? 10.806 7.209 -23.311 1.00 97.00 119 LYS A N 1
ATOM 866 C CA . LYS A 1 119 ? 11.424 7.144 -24.629 1.00 97.00 119 LYS A CA 1
ATOM 867 C C . LYS A 1 119 ? 12.894 6.795 -24.490 1.00 97.00 119 LYS A C 1
ATOM 869 O O . LYS A 1 119 ? 13.593 7.409 -23.683 1.00 97.00 119 LYS A O 1
ATOM 874 N N . THR A 1 120 ? 13.346 5.842 -25.284 1.00 96.12 120 THR A N 1
ATOM 875 C CA . THR A 1 120 ? 14.749 5.463 -25.424 1.00 96.12 120 THR A CA 1
ATOM 876 C C . THR A 1 120 ? 15.178 5.547 -26.890 1.00 96.12 120 THR A C 1
ATOM 878 O O . THR A 1 120 ? 14.414 5.992 -27.750 1.00 96.12 120 THR A O 1
ATOM 881 N N . GLU A 1 121 ? 16.418 5.175 -27.169 1.00 89.94 121 GLU A N 1
ATOM 882 C CA . GLU A 1 121 ? 16.927 4.998 -28.516 1.00 89.94 121 GLU A CA 1
ATOM 883 C C . GLU A 1 121 ? 16.118 3.942 -29.289 1.00 89.94 121 GLU A C 1
ATOM 885 O O . GLU A 1 121 ? 15.703 2.913 -28.751 1.00 89.94 121 GLU A O 1
ATOM 890 N N . ALA A 1 122 ? 15.874 4.198 -30.575 1.00 89.75 122 ALA A N 1
ATOM 891 C CA . ALA A 1 122 ? 15.116 3.285 -31.419 1.00 89.75 122 ALA A CA 1
ATOM 892 C C . ALA A 1 122 ? 15.840 1.935 -31.565 1.00 89.75 122 ALA A C 1
ATOM 894 O O . ALA A 1 122 ? 17.032 1.878 -31.849 1.00 89.75 122 ALA A O 1
ATOM 895 N N . GLY A 1 123 ? 15.100 0.837 -31.400 1.00 86.69 123 GLY A N 1
ATOM 896 C CA . GLY A 1 123 ? 15.651 -0.520 -31.464 1.00 86.69 123 GLY A CA 1
ATOM 897 C C . GLY A 1 123 ? 16.239 -1.038 -30.148 1.00 86.69 123 GLY A C 1
ATOM 898 O O . GLY A 1 123 ? 16.567 -2.222 -30.078 1.00 86.69 123 GLY A O 1
ATOM 899 N N . ALA A 1 124 ? 16.321 -0.212 -29.100 1.00 92.62 124 ALA A N 1
ATOM 900 C CA . ALA A 1 124 ? 16.666 -0.684 -27.766 1.00 92.62 124 ALA A CA 1
ATOM 901 C C . ALA A 1 124 ? 15.523 -1.502 -27.134 1.00 92.62 124 ALA A C 1
ATOM 903 O O . ALA A 1 124 ? 14.341 -1.345 -27.444 1.00 92.62 124 ALA A O 1
ATOM 904 N N . THR A 1 125 ? 15.887 -2.380 -26.207 1.00 94.12 125 THR A N 1
ATOM 905 C CA . THR A 1 125 ? 14.970 -3.141 -25.355 1.00 94.12 125 THR A CA 1
ATOM 906 C C . THR A 1 125 ? 14.971 -2.561 -23.947 1.00 94.12 125 THR A C 1
ATOM 908 O O . THR A 1 125 ? 15.976 -2.015 -23.497 1.00 94.12 125 THR A O 1
ATOM 911 N N . VAL A 1 126 ? 13.842 -2.664 -23.241 1.00 97.06 126 VAL A N 1
ATOM 912 C CA . VAL A 1 126 ? 13.692 -2.119 -21.885 1.00 97.06 126 VAL A CA 1
ATOM 913 C C . VAL A 1 126 ? 13.144 -3.193 -20.950 1.00 97.06 126 VAL A C 1
ATOM 915 O O . VAL A 1 126 ? 12.111 -3.804 -21.229 1.00 97.06 126 VAL A O 1
ATOM 918 N N . LEU A 1 127 ? 13.816 -3.398 -19.817 1.00 96.12 127 LEU A N 1
ATOM 919 C CA . LEU A 1 127 ? 13.343 -4.200 -18.693 1.00 96.12 127 LEU A CA 1
ATOM 920 C C . LEU A 1 127 ? 13.019 -3.287 -17.508 1.00 96.12 127 LEU A C 1
ATOM 922 O O . LEU A 1 127 ? 13.805 -2.409 -17.158 1.00 96.12 127 LEU A O 1
ATOM 926 N N . ILE A 1 128 ? 11.889 -3.538 -16.849 1.00 97.00 128 ILE A N 1
ATOM 927 C CA . ILE A 1 128 ? 11.505 -2.899 -15.587 1.00 97.00 128 ILE A CA 1
ATOM 928 C C . ILE A 1 128 ? 11.303 -4.007 -14.551 1.00 97.00 128 ILE A C 1
ATOM 930 O O . ILE A 1 128 ? 10.453 -4.879 -14.734 1.00 97.00 128 ILE A O 1
ATOM 934 N N . ASN A 1 129 ? 12.106 -4.020 -13.483 1.00 91.88 129 ASN A N 1
ATOM 935 C CA . ASN A 1 129 ? 12.187 -5.134 -12.522 1.00 91.88 129 ASN A CA 1
ATOM 936 C C . ASN A 1 129 ? 12.347 -6.501 -13.215 1.00 91.88 129 ASN A C 1
ATOM 938 O O . ASN A 1 129 ? 11.623 -7.453 -12.920 1.00 91.88 129 ASN A O 1
ATOM 942 N N . SER A 1 130 ? 13.265 -6.584 -14.186 1.00 90.88 130 SER A N 1
ATOM 943 C CA . SER A 1 130 ? 13.488 -7.761 -15.051 1.00 90.88 130 SER A CA 1
ATOM 944 C C . SER A 1 130 ? 12.318 -8.153 -15.972 1.00 90.88 130 SER A C 1
ATOM 946 O O . SER A 1 130 ? 12.443 -9.108 -16.735 1.00 90.88 130 SER A O 1
ATOM 948 N N . SER A 1 131 ? 11.187 -7.440 -15.937 1.00 93.62 131 SER A N 1
ATOM 949 C CA . SER A 1 131 ? 10.044 -7.697 -16.819 1.00 93.62 131 SER A CA 1
ATOM 950 C C . SER A 1 131 ? 10.161 -6.870 -18.102 1.00 93.62 131 SER A C 1
ATOM 952 O O . SER A 1 131 ? 10.395 -5.665 -18.010 1.00 93.62 131 SER A O 1
ATOM 954 N N . PRO A 1 132 ? 9.991 -7.469 -19.292 1.00 94.56 132 PRO A N 1
ATOM 955 C CA . PRO A 1 132 ? 10.124 -6.742 -20.549 1.00 94.56 132 PRO A CA 1
ATOM 956 C C . PRO A 1 132 ? 8.977 -5.750 -20.756 1.00 94.56 132 PRO A C 1
ATOM 958 O O . PRO A 1 132 ? 7.802 -6.117 -20.682 1.00 94.56 132 PRO A O 1
ATOM 961 N N . ALA A 1 133 ? 9.325 -4.495 -21.040 1.00 96.31 133 ALA A N 1
ATOM 962 C CA . ALA A 1 133 ? 8.389 -3.478 -21.500 1.00 96.31 133 ALA A CA 1
ATOM 963 C C . ALA A 1 133 ? 8.143 -3.620 -23.008 1.00 96.31 133 ALA A C 1
ATOM 965 O O . ALA A 1 133 ? 8.993 -4.111 -23.753 1.00 96.31 133 ALA A O 1
ATOM 966 N N . THR A 1 134 ? 6.979 -3.167 -23.476 1.00 95.69 134 THR A N 1
ATOM 967 C CA . THR A 1 134 ? 6.755 -3.024 -24.922 1.00 95.69 134 THR A CA 1
ATOM 968 C C . THR A 1 134 ? 7.498 -1.782 -25.391 1.00 95.69 134 THR A C 1
ATOM 970 O O . THR A 1 134 ? 7.298 -0.734 -24.785 1.00 95.69 134 THR A O 1
ATOM 973 N N . VAL A 1 135 ? 8.320 -1.900 -26.434 1.00 95.94 135 VAL A N 1
ATOM 974 C CA . VAL A 1 135 ? 9.036 -0.788 -27.079 1.00 95.94 135 VAL A CA 1
ATOM 975 C C . VAL A 1 135 ? 8.612 -0.741 -28.545 1.00 95.94 135 VAL A C 1
ATOM 977 O O . VAL A 1 135 ? 8.584 -1.784 -29.202 1.00 95.94 135 VAL A O 1
ATOM 980 N N . ASP A 1 136 ? 8.235 0.432 -29.047 1.00 94.94 136 ASP A N 1
ATOM 981 C CA . ASP A 1 136 ? 7.858 0.616 -30.449 1.00 94.94 136 ASP A CA 1
ATOM 982 C C . ASP A 1 136 ? 9.048 0.996 -31.353 1.00 94.94 136 ASP A C 1
ATOM 984 O O . ASP A 1 136 ? 10.188 1.144 -30.909 1.00 94.94 136 ASP A O 1
ATOM 988 N N . GLU A 1 137 ? 8.787 1.147 -32.654 1.00 92.25 137 GLU A N 1
ATOM 989 C CA . GLU A 1 137 ? 9.803 1.502 -33.657 1.00 92.25 137 GLU A CA 1
ATOM 990 C C . GLU A 1 137 ? 10.462 2.874 -33.428 1.00 92.25 137 GLU A C 1
ATOM 992 O O . GLU A 1 137 ? 11.550 3.126 -33.943 1.00 92.25 137 GLU A O 1
ATOM 997 N N . ASN A 1 138 ? 9.830 3.749 -32.640 1.00 92.50 138 ASN A N 1
ATOM 998 C CA . ASN A 1 138 ? 10.324 5.082 -32.304 1.00 92.50 138 ASN A CA 1
ATOM 999 C C . ASN A 1 138 ? 11.022 5.126 -30.934 1.00 92.50 138 ASN A C 1
ATOM 1001 O O . ASN A 1 138 ? 11.393 6.219 -30.489 1.00 92.50 138 ASN A O 1
ATOM 1005 N N . GLY A 1 139 ? 11.180 3.972 -30.272 1.00 92.81 139 GLY A N 1
ATOM 1006 C CA . GLY A 1 139 ? 11.786 3.847 -28.948 1.00 92.81 139 GLY A CA 1
ATOM 1007 C C . GLY A 1 139 ? 10.859 4.257 -27.801 1.00 92.81 139 GLY A C 1
ATOM 1008 O O . GLY A 1 139 ? 11.319 4.388 -26.666 1.00 92.81 139 GLY A O 1
ATOM 1009 N N . ASP A 1 140 ? 9.571 4.489 -28.062 1.00 97.00 140 ASP A N 1
ATOM 1010 C CA . ASP A 1 140 ? 8.603 4.764 -27.006 1.00 97.00 140 ASP A CA 1
ATOM 1011 C C . ASP A 1 140 ? 8.237 3.446 -26.315 1.00 97.00 140 ASP A C 1
ATOM 1013 O O . ASP A 1 140 ? 7.928 2.443 -26.966 1.00 97.00 140 ASP A O 1
ATOM 1017 N N . PHE A 1 141 ? 8.306 3.430 -24.983 1.00 97.38 141 PHE A N 1
ATOM 1018 C CA . PHE A 1 141 ? 8.095 2.218 -24.200 1.00 97.38 141 PHE A CA 1
ATOM 1019 C C . PHE A 1 141 ? 7.048 2.375 -23.104 1.00 97.38 141 PHE A C 1
ATOM 1021 O O . PHE A 1 141 ? 6.769 3.475 -22.619 1.00 97.38 141 PHE A O 1
ATOM 1028 N N . GLY A 1 142 ? 6.491 1.240 -22.676 1.00 95.31 142 GLY A N 1
ATOM 1029 C CA . GLY A 1 142 ? 5.529 1.193 -21.583 1.00 95.31 142 GLY A CA 1
ATOM 1030 C C . GLY A 1 142 ? 5.388 -0.178 -20.923 1.00 95.31 142 GLY A C 1
ATOM 1031 O O . GLY A 1 142 ? 5.438 -1.217 -21.588 1.00 95.31 142 GLY A O 1
ATOM 1032 N N . LEU A 1 143 ? 5.166 -0.172 -19.608 1.00 97.06 143 LEU A N 1
ATOM 1033 C CA . LEU A 1 143 ? 4.803 -1.341 -18.811 1.00 97.06 143 LEU A CA 1
ATOM 1034 C C . LEU A 1 143 ? 3.942 -0.938 -17.607 1.00 97.06 143 LEU A C 1
ATOM 1036 O O . LEU A 1 143 ? 4.274 -0.013 -16.869 1.00 97.06 143 LEU A O 1
ATOM 1040 N N . GLU A 1 144 ? 2.859 -1.673 -17.363 1.00 96.19 144 GLU A N 1
ATOM 1041 C CA . GLU A 1 144 ? 2.107 -1.562 -16.111 1.00 96.19 144 GLU A CA 1
ATOM 1042 C C . GLU A 1 144 ? 2.761 -2.431 -15.030 1.00 96.19 144 GLU A C 1
ATOM 1044 O O . GLU A 1 144 ? 2.916 -3.640 -15.199 1.00 96.19 144 GLU A O 1
ATOM 1049 N N . VAL A 1 145 ? 3.130 -1.812 -13.910 1.00 96.00 145 VAL A N 1
ATOM 1050 C CA . VAL A 1 145 ? 3.814 -2.459 -12.788 1.00 96.00 145 VAL A CA 1
ATOM 1051 C C . VAL A 1 145 ? 2.914 -2.419 -11.551 1.00 96.00 145 VAL A C 1
ATOM 1053 O O . VAL A 1 145 ? 2.461 -1.335 -11.173 1.00 96.00 145 VAL A O 1
ATOM 1056 N N . PRO A 1 146 ? 2.647 -3.559 -10.884 1.00 93.50 146 PRO A N 1
ATOM 1057 C CA . PRO A 1 146 ? 1.926 -3.566 -9.617 1.00 93.50 146 PRO A CA 1
ATOM 1058 C C . PRO A 1 146 ? 2.776 -2.930 -8.510 1.00 93.50 146 PRO A C 1
ATOM 1060 O O . PRO A 1 146 ? 3.951 -3.255 -8.345 1.00 93.50 146 PRO A O 1
ATOM 1063 N N . LEU A 1 147 ? 2.165 -2.056 -7.716 1.00 92.19 147 LEU A N 1
ATOM 1064 C CA . LEU A 1 147 ? 2.803 -1.357 -6.606 1.00 92.19 147 LEU A CA 1
ATOM 1065 C C . LEU A 1 147 ? 2.441 -2.008 -5.269 1.00 92.19 147 LEU A C 1
ATOM 1067 O O . LEU A 1 147 ? 1.271 -2.225 -4.949 1.00 92.19 147 LEU A O 1
ATOM 1071 N N . GLN A 1 148 ? 3.440 -2.251 -4.432 1.00 89.38 148 GLN A N 1
ATOM 1072 C CA . GLN A 1 148 ? 3.273 -2.596 -3.022 1.00 89.38 148 GLN A CA 1
ATOM 1073 C C . GLN A 1 148 ? 3.091 -1.332 -2.182 1.00 89.38 148 GLN A C 1
ATOM 1075 O O . GLN A 1 148 ? 3.543 -0.260 -2.561 1.00 89.38 148 GLN A O 1
ATOM 1080 N N . MET A 1 149 ? 2.406 -1.434 -1.044 1.00 82.31 149 MET A N 1
ATOM 1081 C CA . MET A 1 149 ? 2.308 -0.313 -0.102 1.00 82.31 149 MET A CA 1
ATOM 1082 C C . MET A 1 149 ? 3.699 0.098 0.401 1.00 82.31 149 MET A C 1
ATOM 1084 O O . MET A 1 149 ? 4.517 -0.761 0.720 1.00 82.31 149 MET A O 1
ATOM 1088 N N . GLY A 1 150 ? 3.927 1.403 0.538 1.00 83.62 150 GLY A N 1
ATOM 1089 C CA . GLY A 1 150 ? 5.226 1.974 0.880 1.00 83.62 150 GLY A CA 1
ATOM 1090 C C . GLY A 1 150 ? 6.066 2.293 -0.355 1.00 83.62 150 GLY A C 1
ATOM 1091 O O . GLY A 1 150 ? 5.543 2.565 -1.436 1.00 83.62 150 GLY A O 1
ATOM 1092 N N . GLU A 1 151 ? 7.379 2.315 -0.170 1.00 91.69 151 GLU A N 1
ATOM 1093 C CA . GLU A 1 151 ? 8.338 2.642 -1.221 1.00 91.69 151 GLU A CA 1
ATOM 1094 C C . GLU A 1 151 ? 8.494 1.470 -2.204 1.00 91.69 151 GLU A C 1
ATOM 1096 O O . GLU A 1 151 ? 8.803 0.348 -1.804 1.00 91.69 151 GLU A O 1
ATOM 1101 N N . ASN A 1 152 ? 8.278 1.727 -3.495 1.00 94.62 152 ASN A N 1
ATOM 1102 C CA . ASN A 1 152 ? 8.568 0.793 -4.580 1.00 94.62 152 ASN A CA 1
ATOM 1103 C C . ASN A 1 152 ? 9.773 1.324 -5.335 1.00 94.62 152 ASN A C 1
ATOM 1105 O O . ASN A 1 152 ? 9.668 2.358 -5.992 1.00 94.62 152 ASN A O 1
ATOM 1109 N N . ASN A 1 153 ? 10.895 0.621 -5.248 1.00 96.19 153 ASN A N 1
ATOM 1110 C CA . ASN A 1 153 ? 12.095 0.970 -5.989 1.00 96.19 153 ASN A CA 1
ATOM 1111 C C . ASN A 1 153 ? 12.189 0.094 -7.241 1.00 96.19 153 ASN A C 1
ATOM 1113 O O . ASN A 1 153 ? 12.439 -1.106 -7.138 1.00 96.19 153 ASN A O 1
ATOM 1117 N N . LEU A 1 154 ? 11.903 0.678 -8.401 1.00 96.81 154 LEU A N 1
ATOM 1118 C CA . LEU A 1 154 ? 11.859 -0.018 -9.682 1.00 96.81 154 LEU A CA 1
ATOM 1119 C C . LEU A 1 154 ? 13.206 0.131 -10.389 1.00 96.81 154 LEU A C 1
ATOM 1121 O O . LEU A 1 154 ? 13.668 1.252 -10.593 1.00 96.81 154 LEU A O 1
ATOM 1125 N N . GLU A 1 155 ? 13.820 -0.981 -10.782 1.00 96.38 155 GLU A N 1
ATOM 1126 C CA . GLU A 1 155 ? 15.034 -0.975 -11.602 1.00 96.38 155 GLU A CA 1
ATOM 1127 C C . GLU A 1 155 ? 14.661 -0.923 -13.085 1.00 96.38 155 GLU A C 1
ATOM 1129 O O . GLU A 1 155 ? 13.857 -1.735 -13.548 1.00 96.38 155 GLU A O 1
ATOM 1134 N N . ILE A 1 156 ? 15.252 0.020 -13.821 1.00 97.06 156 ILE A N 1
ATOM 1135 C CA . ILE A 1 156 ? 15.099 0.158 -15.268 1.00 97.06 156 ILE A CA 1
ATOM 1136 C C . ILE A 1 156 ? 16.438 -0.149 -15.927 1.00 97.06 156 ILE A C 1
ATOM 1138 O O . ILE A 1 156 ? 17.446 0.500 -15.637 1.00 97.06 156 ILE A O 1
ATOM 1142 N N . LEU A 1 157 ? 16.416 -1.120 -16.836 1.00 95.19 157 LEU A N 1
ATOM 1143 C CA . LEU A 1 157 ? 17.543 -1.518 -17.665 1.00 95.19 157 LEU A CA 1
ATOM 1144 C C . LEU A 1 157 ? 17.166 -1.336 -19.132 1.00 95.19 157 LEU A C 1
ATOM 1146 O O . LEU A 1 157 ? 16.199 -1.930 -19.603 1.00 95.19 157 LEU A O 1
ATOM 1150 N N . VAL A 1 158 ? 17.938 -0.526 -19.844 1.00 95.62 158 VAL A N 1
ATOM 1151 C CA . VAL A 1 158 ? 17.826 -0.336 -21.292 1.00 95.62 158 VAL A CA 1
ATOM 1152 C C . VAL A 1 158 ? 19.011 -1.020 -21.962 1.00 95.62 158 VAL A C 1
ATOM 1154 O O . VAL A 1 158 ? 20.138 -0.849 -21.498 1.00 95.62 158 VAL A O 1
ATOM 1157 N N . THR A 1 159 ? 18.782 -1.778 -23.033 1.00 88.69 159 THR A N 1
ATOM 1158 C CA . THR A 1 159 ? 19.833 -2.479 -23.787 1.00 88.69 159 THR A CA 1
ATOM 1159 C C . THR A 1 159 ? 19.679 -2.239 -25.282 1.00 88.69 159 THR A C 1
ATOM 1161 O O . THR A 1 159 ? 18.621 -2.531 -25.837 1.00 88.69 159 THR A O 1
ATOM 1164 N N . ASP A 1 160 ? 20.714 -1.717 -25.933 1.00 87.44 160 ASP A N 1
ATOM 1165 C CA . ASP A 1 160 ? 20.721 -1.467 -27.379 1.00 87.44 160 ASP A CA 1
ATOM 1166 C C . ASP A 1 160 ? 20.916 -2.773 -28.199 1.00 87.44 160 ASP A C 1
ATOM 1168 O O . ASP A 1 160 ? 21.173 -3.842 -27.631 1.00 87.44 160 ASP A O 1
ATOM 1172 N N . PRO A 1 161 ? 20.819 -2.731 -29.543 1.00 82.69 161 PRO A N 1
ATOM 1173 C CA . PRO A 1 161 ? 21.099 -3.894 -30.394 1.00 82.69 161 PRO A CA 1
ATOM 1174 C C . PRO A 1 161 ? 22.549 -4.410 -30.354 1.00 82.69 161 PRO A C 1
ATOM 1176 O O . PRO A 1 161 ? 22.804 -5.540 -30.777 1.00 82.69 161 PRO A O 1
ATOM 1179 N N . ALA A 1 162 ? 23.501 -3.597 -29.895 1.00 76.50 162 ALA A N 1
ATOM 1180 C CA . ALA A 1 162 ? 24.911 -3.955 -29.748 1.00 76.50 162 ALA A CA 1
ATOM 1181 C C . ALA A 1 162 ? 25.237 -4.600 -28.384 1.00 76.50 162 ALA A C 1
ATOM 1183 O O . ALA A 1 162 ? 26.331 -5.144 -28.197 1.00 76.50 162 ALA A O 1
ATOM 1184 N N . GLY A 1 163 ? 24.274 -4.598 -27.459 1.00 76.12 163 GLY A N 1
ATOM 1185 C CA . GLY A 1 163 ? 24.372 -5.140 -26.111 1.00 76.12 163 GLY A CA 1
ATOM 1186 C C . GLY A 1 163 ? 24.853 -4.145 -25.050 1.00 76.12 163 GLY A C 1
ATOM 1187 O O . GLY A 1 163 ? 25.109 -4.573 -23.924 1.00 76.12 163 GLY A O 1
ATOM 1188 N N . ASN A 1 164 ? 24.991 -2.850 -25.353 1.00 80.50 164 ASN A N 1
ATOM 1189 C CA . ASN A 1 164 ? 25.344 -1.854 -24.339 1.00 80.50 164 ASN A CA 1
ATOM 1190 C C . ASN A 1 164 ? 24.135 -1.524 -23.464 1.00 80.50 164 ASN A C 1
ATOM 1192 O O . ASN A 1 164 ? 22.989 -1.543 -23.917 1.00 80.50 164 ASN A O 1
ATOM 1196 N N . THR A 1 165 ? 24.394 -1.199 -22.197 1.00 88.56 165 THR A N 1
ATOM 1197 C CA . THR A 1 165 ? 23.345 -1.071 -21.180 1.00 88.56 165 THR A CA 1
ATOM 1198 C C . THR A 1 165 ? 23.348 0.274 -20.467 1.00 88.56 165 THR A C 1
ATOM 1200 O O . THR A 1 165 ? 24.406 0.765 -20.069 1.00 88.56 165 THR A O 1
ATOM 1203 N N . TYR A 1 166 ? 22.157 0.804 -20.188 1.00 90.06 166 TYR A N 1
ATOM 1204 C CA . TYR A 1 166 ? 21.931 1.924 -19.273 1.00 90.06 166 TYR A CA 1
ATOM 1205 C C . TYR A 1 166 ? 21.050 1.481 -18.096 1.00 90.06 166 TYR A C 1
ATOM 1207 O O . TYR A 1 166 ? 19.991 0.886 -18.303 1.00 90.06 166 TYR A O 1
ATOM 1215 N N . HIS A 1 167 ? 21.480 1.785 -16.867 1.00 94.00 167 HIS A N 1
ATOM 1216 C CA . HIS A 1 167 ? 20.768 1.440 -15.632 1.00 94.00 167 HIS A CA 1
ATOM 1217 C C . HIS A 1 167 ? 20.295 2.699 -14.904 1.00 94.00 167 HIS A C 1
ATOM 1219 O O . HIS A 1 167 ? 21.074 3.625 -14.675 1.00 94.00 167 HIS A O 1
ATOM 1225 N N . THR A 1 168 ? 19.039 2.702 -14.463 1.00 94.00 168 THR A N 1
ATOM 1226 C CA . THR A 1 168 ? 18.507 3.731 -13.564 1.00 94.00 168 THR A CA 1
ATOM 1227 C C . THR A 1 168 ? 17.452 3.158 -12.618 1.00 94.00 168 THR A C 1
ATOM 1229 O O . THR A 1 168 ? 17.040 2.004 -12.747 1.00 94.00 168 THR A O 1
ATOM 1232 N N . GLN A 1 169 ? 17.031 3.956 -11.640 1.00 94.81 169 GLN A N 1
ATOM 1233 C CA . GLN A 1 169 ? 15.999 3.587 -10.676 1.00 94.81 169 GLN A CA 1
ATOM 1234 C C . GLN A 1 169 ? 14.877 4.620 -10.652 1.00 94.81 169 GLN A C 1
ATOM 1236 O O . GLN A 1 169 ? 15.114 5.825 -10.761 1.00 94.81 169 GLN A O 1
ATOM 1241 N N . LEU A 1 170 ? 13.655 4.126 -10.471 1.00 95.50 170 LEU A N 1
ATOM 1242 C CA . LEU A 1 170 ? 12.454 4.922 -10.279 1.00 95.50 170 LEU A CA 1
ATOM 1243 C C . LEU A 1 170 ? 11.782 4.519 -8.971 1.00 95.50 170 LEU A C 1
ATOM 1245 O O . LEU A 1 170 ? 11.287 3.403 -8.822 1.00 95.50 170 LEU A O 1
ATOM 1249 N N . THR A 1 171 ? 11.727 5.452 -8.035 1.00 97.00 171 THR A N 1
ATOM 1250 C CA . THR A 1 171 ? 11.064 5.280 -6.751 1.00 97.00 171 THR A CA 1
ATOM 1251 C C . THR A 1 171 ? 9.640 5.826 -6.822 1.00 97.00 171 THR A C 1
ATOM 1253 O O . THR A 1 171 ? 9.429 7.008 -7.094 1.00 97.00 171 THR A O 1
ATOM 1256 N N . ILE A 1 172 ? 8.652 4.977 -6.538 1.00 95.81 172 ILE A N 1
ATOM 1257 C CA . ILE A 1 172 ? 7.243 5.359 -6.397 1.00 95.81 172 ILE A CA 1
ATOM 1258 C C . ILE A 1 172 ? 6.770 4.958 -5.004 1.00 95.81 172 ILE A C 1
ATOM 1260 O O . ILE A 1 172 ? 6.714 3.775 -4.663 1.00 95.81 172 ILE A O 1
ATOM 1264 N N . THR A 1 173 ? 6.366 5.936 -4.200 1.00 93.19 173 THR A N 1
ATOM 1265 C CA . THR A 1 173 ? 5.778 5.658 -2.890 1.00 93.19 173 THR A CA 1
ATOM 1266 C C . THR A 1 173 ? 4.284 5.445 -3.053 1.00 93.19 173 THR A C 1
ATOM 1268 O O . THR A 1 173 ? 3.526 6.390 -3.267 1.00 93.19 173 THR A O 1
ATOM 1271 N N . ARG A 1 174 ? 3.821 4.203 -2.935 1.00 90.31 174 ARG A N 1
ATOM 1272 C CA . ARG A 1 174 ? 2.389 3.945 -2.830 1.00 90.31 174 ARG A CA 1
ATOM 1273 C C . ARG A 1 174 ? 1.959 4.183 -1.394 1.00 90.31 174 ARG A C 1
ATOM 1275 O O . ARG A 1 174 ? 2.375 3.478 -0.477 1.00 90.31 174 ARG A O 1
ATOM 1282 N N . GLN A 1 175 ? 1.077 5.142 -1.195 1.00 81.88 175 GLN A N 1
ATOM 1283 C CA . GLN A 1 175 ? 0.457 5.382 0.094 1.00 81.88 175 GLN A CA 1
ATOM 1284 C C . GLN A 1 175 ? -1.015 5.005 0.060 1.00 81.88 175 GLN A C 1
ATOM 1286 O O . GLN A 1 175 ? -1.670 5.001 -0.981 1.00 81.88 175 GLN A O 1
ATOM 1291 N N . ALA A 1 176 ? -1.553 4.739 1.243 1.00 68.31 176 ALA A N 1
ATOM 1292 C CA . ALA A 1 176 ? -2.991 4.693 1.404 1.00 68.31 176 ALA A CA 1
ATOM 1293 C C . ALA A 1 176 ? -3.557 6.047 0.953 1.00 68.31 176 ALA A C 1
ATOM 1295 O O . ALA A 1 176 ? -2.971 7.079 1.297 1.00 68.31 176 ALA A O 1
ATOM 1296 N N . PRO A 1 177 ? -4.708 6.083 0.262 1.00 62.91 177 PRO A N 1
ATOM 1297 C CA . PRO A 1 177 ? -5.486 7.303 0.182 1.00 62.91 177 PRO A CA 1
ATOM 1298 C C . PRO A 1 177 ? -5.609 7.868 1.592 1.00 62.91 177 PRO A C 1
ATOM 1300 O O . PRO A 1 177 ? -6.087 7.177 2.499 1.00 62.91 177 PRO A O 1
ATOM 1303 N N . VAL A 1 178 ? -5.141 9.101 1.790 1.00 56.94 178 VAL A N 1
ATOM 1304 C CA . VAL A 1 178 ? -5.396 9.804 3.042 1.00 56.94 178 VAL A CA 1
ATOM 1305 C C . VAL A 1 178 ? -6.908 9.888 3.132 1.00 56.94 178 VAL A C 1
ATOM 1307 O O . VAL A 1 178 ? -7.547 10.522 2.291 1.00 56.94 178 VAL A O 1
ATOM 1310 N N . ALA A 1 179 ? -7.492 9.174 4.094 1.00 52.75 179 ALA A N 1
ATOM 1311 C CA . ALA A 1 179 ? -8.916 9.241 4.340 1.00 52.75 179 ALA A CA 1
ATOM 1312 C C . ALA A 1 179 ? -9.216 10.657 4.837 1.00 52.75 179 ALA A C 1
ATOM 1314 O O . ALA A 1 179 ? -9.192 10.931 6.035 1.00 52.75 179 ALA A O 1
ATOM 1315 N N . THR A 1 180 ? -9.478 11.579 3.911 1.00 51.19 180 THR A N 1
ATOM 1316 C CA . THR A 1 180 ? -10.236 12.775 4.236 1.00 51.19 180 THR A CA 1
ATOM 1317 C C . THR A 1 180 ? -11.572 12.252 4.744 1.00 51.19 180 THR A C 1
ATOM 1319 O O . THR A 1 180 ? -12.277 11.511 4.058 1.00 51.19 180 THR A O 1
ATOM 1322 N N . SER A 1 181 ? -11.852 12.497 6.019 1.00 52.88 181 SER A N 1
ATOM 1323 C CA . SER A 1 181 ? -13.050 12.014 6.692 1.00 52.88 181 SER A CA 1
ATOM 1324 C C . SER A 1 181 ? -14.287 12.551 5.971 1.00 52.88 181 SER A C 1
ATOM 1326 O O . SER A 1 181 ? -14.742 13.664 6.214 1.00 52.88 181 SER A O 1
ATOM 1328 N N . SER A 1 182 ? -14.845 11.756 5.059 1.00 66.56 182 SER A N 1
ATOM 1329 C CA . SER A 1 182 ? -16.056 12.116 4.319 1.00 66.56 182 SER A CA 1
ATOM 1330 C C . SER A 1 182 ? -17.321 11.955 5.162 1.00 66.56 182 SER A C 1
ATOM 1332 O O . SER A 1 182 ? -18.386 12.422 4.761 1.00 66.56 182 SER A O 1
ATOM 1334 N N . CYS A 1 183 ? -17.225 11.318 6.337 1.00 83.06 183 CYS A N 1
ATOM 1335 C CA . CYS A 1 183 ? -18.348 11.134 7.245 1.00 83.06 183 CYS A CA 1
ATOM 1336 C C . CYS A 1 183 ? -18.003 11.480 8.703 1.00 83.06 183 CYS A C 1
ATOM 1338 O O . CYS A 1 183 ? -16.893 11.246 9.185 1.00 83.06 183 CYS A O 1
ATOM 1340 N N . SER A 1 184 ? -18.976 12.066 9.409 1.00 91.50 184 SER A N 1
ATOM 1341 C CA . SER A 1 184 ? -18.851 12.456 10.817 1.00 91.50 184 SER A CA 1
ATOM 1342 C C . SER A 1 184 ? -18.744 11.232 11.726 1.00 91.50 184 SER A C 1
ATOM 1344 O O . SER A 1 184 ? -19.541 10.305 11.581 1.00 91.50 184 SER A O 1
ATOM 1346 N N . ARG A 1 185 ? -17.844 11.267 12.715 1.00 94.19 185 ARG A N 1
ATOM 1347 C CA . ARG A 1 185 ? -17.743 10.233 13.756 1.00 94.19 185 ARG A CA 1
ATOM 1348 C C . ARG A 1 185 ? -18.937 10.309 14.719 1.00 94.19 185 ARG A C 1
ATOM 1350 O O . ARG A 1 185 ? -19.074 11.315 15.415 1.00 94.19 185 ARG A O 1
ATOM 1357 N N . PRO A 1 186 ? -19.809 9.289 14.780 1.00 96.19 186 PRO A N 1
ATOM 1358 C CA . PRO A 1 186 ? -21.003 9.328 15.619 1.00 96.19 186 PRO A CA 1
ATOM 1359 C C . PRO A 1 186 ? -20.700 8.946 17.076 1.00 96.19 186 PRO A C 1
ATOM 1361 O O . PRO A 1 186 ? -19.741 8.231 17.359 1.00 96.19 186 PRO A O 1
ATOM 1364 N N . ALA A 1 187 ? -21.584 9.340 17.999 1.00 97.19 187 ALA A N 1
ATOM 1365 C CA . ALA A 1 187 ? -21.433 9.102 19.442 1.00 97.19 187 ALA A CA 1
ATOM 1366 C C . ALA A 1 187 ? -21.310 7.616 19.838 1.00 97.19 187 ALA A C 1
ATOM 1368 O O . ALA A 1 187 ? -20.709 7.296 20.862 1.00 97.19 187 ALA A O 1
ATOM 1369 N N . ILE A 1 188 ? -21.842 6.690 19.028 1.00 98.12 188 ILE A N 1
ATOM 1370 C CA . ILE A 1 188 ? -21.692 5.248 19.277 1.00 98.12 188 ILE A CA 1
ATOM 1371 C C . ILE A 1 188 ? -20.219 4.809 19.265 1.00 98.12 188 ILE A C 1
ATOM 1373 O O . ILE A 1 188 ? -19.867 3.880 19.983 1.00 98.12 188 ILE A O 1
ATOM 1377 N N . ALA A 1 189 ? -19.334 5.502 18.537 1.00 98.25 189 ALA A N 1
ATOM 1378 C CA . ALA A 1 189 ? -17.902 5.208 18.561 1.00 98.25 189 ALA A CA 1
ATOM 1379 C C . ALA A 1 189 ? -17.301 5.389 19.971 1.00 98.25 189 ALA A C 1
ATOM 1381 O O . ALA A 1 189 ? -16.558 4.529 20.439 1.00 98.25 189 ALA A O 1
ATOM 1382 N N . ASP A 1 190 ? -17.684 6.449 20.692 1.00 98.56 190 ASP A N 1
ATOM 1383 C CA . ASP A 1 190 ? -17.251 6.678 22.081 1.00 98.56 190 ASP A CA 1
ATOM 1384 C C . ASP A 1 190 ? -17.895 5.694 23.067 1.00 98.56 190 ASP A C 1
ATOM 1386 O O . ASP A 1 190 ? -17.277 5.274 24.050 1.00 98.56 190 ASP A O 1
ATOM 1390 N N . GLN A 1 191 ? -19.125 5.261 22.785 1.00 98.69 191 GLN A N 1
ATOM 1391 C CA . GLN A 1 191 ? -19.794 4.220 23.567 1.00 98.69 191 GLN A CA 1
ATOM 1392 C C . GLN A 1 191 ? -19.100 2.860 23.413 1.00 98.69 191 GLN A C 1
ATOM 1394 O O . GLN A 1 191 ? -18.974 2.133 24.396 1.00 98.69 191 GLN A O 1
ATOM 1399 N N . ILE A 1 192 ? -18.611 2.523 22.213 1.00 98.88 192 ILE A N 1
ATOM 1400 C CA . ILE A 1 192 ? -17.826 1.302 21.971 1.00 98.88 192 ILE A CA 1
ATOM 1401 C C . ILE A 1 192 ? -16.519 1.356 22.767 1.00 98.88 192 ILE A C 1
ATOM 1403 O O . ILE A 1 192 ? -16.200 0.393 23.459 1.00 98.88 192 ILE A O 1
ATOM 1407 N N . ILE A 1 193 ? -15.801 2.487 22.747 1.00 98.81 193 ILE A N 1
ATOM 1408 C CA . ILE A 1 193 ? -14.584 2.679 23.560 1.00 98.81 193 ILE A CA 1
ATOM 1409 C C . ILE A 1 193 ? -14.889 2.467 25.045 1.00 98.81 193 ILE A C 1
ATOM 1411 O O . ILE A 1 193 ? -14.167 1.748 25.736 1.00 98.81 193 ILE A O 1
ATOM 1415 N N . SER A 1 194 ? -15.987 3.050 25.530 1.00 98.75 194 SER A N 1
ATOM 1416 C CA . SER A 1 194 ? -16.416 2.904 26.923 1.00 98.75 194 SER A CA 1
ATOM 1417 C C . SER A 1 194 ? -16.700 1.441 27.277 1.00 98.75 194 SER A C 1
ATOM 1419 O O . SER A 1 194 ? -16.214 0.958 28.297 1.00 98.75 194 SER A O 1
ATOM 1421 N N . ALA A 1 195 ? -17.407 0.709 26.412 1.00 98.81 195 ALA A N 1
ATOM 1422 C CA . ALA A 1 195 ? -17.708 -0.709 26.605 1.00 98.81 195 ALA A CA 1
ATOM 1423 C C . ALA A 1 195 ? -16.444 -1.595 26.576 1.00 98.81 195 ALA A C 1
ATOM 1425 O O . ALA A 1 195 ? -16.307 -2.493 27.410 1.00 98.81 195 ALA A O 1
ATOM 1426 N N . ILE A 1 196 ? -15.483 -1.313 25.685 1.00 98.88 196 ILE A N 1
ATOM 1427 C CA . ILE A 1 196 ? -14.172 -1.987 25.668 1.00 98.88 196 ILE A CA 1
ATOM 1428 C C . ILE A 1 196 ? -13.431 -1.727 26.982 1.00 98.88 196 ILE A C 1
ATOM 1430 O O . ILE A 1 196 ? -12.935 -2.665 27.602 1.00 98.88 196 ILE A O 1
ATOM 1434 N N . ASN A 1 197 ? -13.386 -0.479 27.452 1.00 98.81 197 ASN A N 1
ATOM 1435 C CA . ASN A 1 197 ? -12.707 -0.130 28.699 1.00 98.81 197 ASN A CA 1
ATOM 1436 C C . ASN A 1 197 ? -13.376 -0.748 29.935 1.00 98.81 197 ASN A C 1
ATOM 1438 O O . ASN A 1 197 ? -12.671 -1.182 30.846 1.00 98.81 197 ASN A O 1
ATOM 1442 N N . SER A 1 198 ? -14.707 -0.863 29.964 1.00 98.69 198 SER A N 1
ATOM 1443 C CA . SER A 1 198 ? -15.413 -1.621 31.005 1.00 98.69 198 SER A CA 1
ATOM 1444 C C . SER A 1 198 ? -15.040 -3.103 30.978 1.00 98.69 198 SER A C 1
ATOM 1446 O O . SER A 1 198 ? -14.806 -3.695 32.031 1.00 98.69 198 SER A O 1
ATOM 1448 N N . TYR A 1 199 ? -14.931 -3.699 29.789 1.00 98.75 199 TYR A N 1
ATOM 1449 C CA . TYR A 1 199 ? -14.519 -5.093 29.643 1.00 98.75 199 TYR A CA 1
ATOM 1450 C C . TYR A 1 199 ? -13.057 -5.326 30.061 1.00 98.75 199 TYR A C 1
ATOM 1452 O O . TYR A 1 199 ? -12.764 -6.288 30.776 1.00 98.75 199 TYR A O 1
ATOM 1460 N N . ARG A 1 200 ? -12.150 -4.412 29.701 1.00 98.69 200 ARG A N 1
ATOM 1461 C CA . ARG A 1 200 ? -10.750 -4.432 30.150 1.00 98.69 200 ARG A CA 1
ATOM 1462 C C . ARG A 1 200 ? -10.640 -4.318 31.666 1.00 98.69 200 ARG A C 1
ATOM 1464 O O . ARG A 1 200 ? -9.955 -5.133 32.275 1.00 98.69 200 ARG A O 1
ATOM 1471 N N . ALA A 1 201 ? -11.375 -3.391 32.282 1.00 98.50 201 ALA A N 1
ATOM 1472 C CA . ALA A 1 201 ? -11.398 -3.230 33.735 1.00 98.50 201 ALA A CA 1
ATOM 1473 C C . ALA A 1 201 ? -11.931 -4.486 34.448 1.00 98.50 201 ALA A C 1
ATOM 1475 O O . ALA A 1 201 ? -11.335 -4.937 35.424 1.00 98.50 201 ALA A O 1
ATOM 1476 N N . ALA A 1 202 ? -12.998 -5.103 33.926 1.00 98.25 202 ALA A N 1
ATOM 1477 C CA . ALA A 1 202 ? -13.512 -6.378 34.434 1.00 98.25 202 ALA A CA 1
ATOM 1478 C C . ALA A 1 202 ? -12.502 -7.534 34.290 1.00 98.25 202 ALA A C 1
ATOM 1480 O O . ALA A 1 202 ? -12.563 -8.501 35.045 1.00 98.25 202 ALA A O 1
ATOM 1481 N N . SER A 1 203 ? -11.559 -7.411 33.354 1.00 98.12 203 SER A N 1
ATOM 1482 C CA . SER A 1 203 ? -10.461 -8.357 33.127 1.00 98.12 203 SER A CA 1
ATOM 1483 C C . SER A 1 203 ? -9.173 -7.983 33.878 1.00 98.12 203 SER A C 1
ATOM 1485 O O . SER A 1 203 ? -8.132 -8.591 33.647 1.00 98.12 203 SER A O 1
ATOM 1487 N N . GLY A 1 204 ? -9.214 -6.980 34.766 1.00 98.06 204 GLY A N 1
ATOM 1488 C CA . GLY A 1 204 ? -8.060 -6.534 35.553 1.00 98.06 204 GLY A CA 1
ATOM 1489 C C . GLY A 1 204 ? -7.023 -5.713 34.777 1.00 98.06 204 GLY A C 1
ATOM 1490 O O . GLY A 1 204 ? -5.903 -5.548 35.253 1.00 98.06 204 GLY A O 1
ATOM 1491 N N . LEU A 1 205 ? -7.375 -5.200 33.595 1.00 98.38 205 LEU A N 1
ATOM 1492 C CA . LEU A 1 205 ? -6.490 -4.411 32.735 1.00 98.38 205 LEU A CA 1
ATOM 1493 C C . LEU A 1 205 ? -6.768 -2.907 32.844 1.00 98.38 205 LEU A C 1
ATOM 1495 O O . LEU A 1 205 ? -7.886 -2.470 33.123 1.00 98.38 205 LEU A O 1
ATOM 1499 N N . GLY A 1 206 ? -5.736 -2.108 32.560 1.00 97.12 206 GLY A N 1
ATOM 1500 C CA . GLY A 1 206 ? -5.843 -0.653 32.462 1.00 97.12 206 GLY A CA 1
ATOM 1501 C C . GLY A 1 206 ? -6.707 -0.193 31.283 1.00 97.12 206 GLY A C 1
ATOM 1502 O O . GLY A 1 206 ? -6.826 -0.880 30.261 1.00 97.12 206 GLY A O 1
ATOM 1503 N N . GLN A 1 207 ? -7.301 0.991 31.427 1.00 98.06 207 GLN A N 1
ATOM 1504 C CA . GLN A 1 207 ? -8.101 1.622 30.379 1.00 98.06 207 GLN A CA 1
ATOM 1505 C C . GLN A 1 207 ? -7.223 2.107 29.222 1.00 98.06 207 GLN A C 1
ATOM 1507 O O . GLN A 1 207 ? -6.117 2.599 29.430 1.00 98.06 207 GLN A O 1
ATOM 1512 N N . LEU A 1 208 ? -7.755 1.997 28.009 1.00 98.62 208 LEU A N 1
ATOM 1513 C CA . LEU A 1 208 ? -7.180 2.571 26.802 1.00 98.62 208 LEU A CA 1
ATOM 1514 C C . LEU A 1 208 ? -7.592 4.037 26.680 1.00 98.62 208 LEU A C 1
ATOM 1516 O O . LEU A 1 208 ? -8.757 4.384 26.908 1.00 98.62 208 LEU A O 1
ATOM 1520 N N . VAL A 1 209 ? -6.645 4.881 26.282 1.00 98.56 209 VAL A N 1
ATOM 1521 C CA . VAL A 1 209 ? -6.850 6.316 26.080 1.00 98.56 209 VAL A CA 1
ATOM 1522 C C . VAL A 1 209 ? -7.193 6.586 24.611 1.00 98.56 209 VAL A C 1
ATOM 1524 O O . VAL A 1 209 ? -6.405 6.240 23.729 1.00 98.56 209 VAL A O 1
ATOM 1527 N N . PRO A 1 210 ? -8.345 7.205 24.304 1.00 98.31 210 PRO A N 1
ATOM 1528 C CA . PRO A 1 210 ? -8.679 7.542 22.930 1.00 98.31 210 PRO A CA 1
ATOM 1529 C C . PRO A 1 210 ? -7.776 8.650 22.382 1.00 98.31 210 PRO A C 1
ATOM 1531 O O . PRO A 1 210 ? -7.579 9.667 23.049 1.00 98.31 210 PRO A O 1
ATOM 1534 N N . THR A 1 211 ? -7.279 8.504 21.151 1.00 98.00 211 THR A N 1
ATOM 1535 C CA . THR A 1 211 ? -6.473 9.546 20.486 1.00 98.00 211 THR A CA 1
ATOM 1536 C C . THR A 1 211 ? -7.110 10.040 19.193 1.00 98.00 211 THR A C 1
ATOM 1538 O O . THR A 1 211 ? -7.824 9.314 18.499 1.00 98.00 211 THR A O 1
ATOM 1541 N N . ALA A 1 212 ? -6.872 11.314 18.862 1.00 95.75 212 ALA A N 1
ATOM 1542 C CA . ALA A 1 212 ? -7.439 11.933 17.665 1.00 95.75 212 ALA A CA 1
ATOM 1543 C C . ALA A 1 212 ? -6.948 11.253 16.374 1.00 95.75 212 ALA A C 1
ATOM 1545 O O . ALA A 1 212 ? -7.756 10.993 15.486 1.00 95.75 212 ALA A O 1
ATOM 1546 N N . SER A 1 213 ? -5.659 10.908 16.293 1.00 95.56 213 SER A N 1
ATOM 1547 C CA . SER A 1 213 ? -5.070 10.218 15.138 1.00 95.56 213 SER A CA 1
ATOM 1548 C C . SER A 1 213 ? -5.709 8.847 14.904 1.00 95.56 213 SER A C 1
ATOM 1550 O O . SER A 1 213 ? -6.173 8.565 13.799 1.00 95.56 213 SER A O 1
ATOM 1552 N N . LEU A 1 214 ? -5.839 8.020 15.945 1.00 97.75 214 LEU A N 1
ATOM 1553 C CA . LEU A 1 214 ? -6.463 6.701 15.818 1.00 97.75 214 LEU A CA 1
ATOM 1554 C C . LEU A 1 214 ? -7.969 6.782 15.545 1.00 97.75 214 LEU A C 1
ATOM 1556 O O . LEU A 1 214 ? -8.489 6.004 14.745 1.00 97.75 214 LEU A O 1
ATOM 1560 N N . ASN A 1 215 ? -8.679 7.738 16.154 1.00 97.50 215 ASN A N 1
ATOM 1561 C CA . ASN A 1 215 ? -10.089 7.984 15.840 1.00 97.50 215 ASN A CA 1
ATOM 1562 C C . ASN A 1 215 ? -10.279 8.380 14.369 1.00 97.50 215 ASN A C 1
ATOM 1564 O O . ASN A 1 215 ? -11.210 7.891 13.730 1.00 97.50 215 ASN A O 1
ATOM 1568 N N . ASN A 1 216 ? -9.395 9.217 13.819 1.00 94.44 216 ASN A N 1
ATOM 1569 C CA . ASN A 1 216 ? -9.438 9.603 12.409 1.00 94.44 216 ASN A CA 1
ATOM 1570 C C . ASN A 1 216 ? -9.182 8.401 11.489 1.00 94.44 216 ASN A C 1
ATOM 1572 O O . ASN A 1 216 ? -9.943 8.194 10.543 1.00 94.44 216 ASN A O 1
ATOM 1576 N N . ALA A 1 217 ? -8.180 7.569 11.798 1.00 95.31 217 ALA A N 1
ATOM 1577 C CA . ALA A 1 217 ? -7.885 6.356 11.034 1.00 95.31 217 ALA A CA 1
ATOM 1578 C C . ALA A 1 217 ? -9.070 5.370 11.027 1.00 95.31 217 ALA A C 1
ATOM 1580 O O . ALA A 1 217 ? -9.521 4.935 9.964 1.00 95.31 217 ALA A O 1
ATOM 1581 N N . ALA A 1 218 ? -9.623 5.064 12.205 1.00 97.50 218 ALA A N 1
ATOM 1582 C CA . ALA A 1 218 ? -10.744 4.138 12.346 1.00 97.50 218 ALA A CA 1
ATOM 1583 C C . ALA A 1 218 ? -12.042 4.680 11.720 1.00 97.50 218 ALA A C 1
ATOM 1585 O O . ALA A 1 218 ? -12.802 3.926 11.099 1.00 97.50 218 ALA A O 1
ATOM 1586 N N . GLN A 1 219 ? -12.308 5.987 11.851 1.00 97.25 219 GLN A N 1
ATOM 1587 C CA . GLN A 1 219 ? -13.474 6.615 11.230 1.00 97.25 219 GLN A CA 1
ATOM 1588 C C . GLN A 1 219 ? -13.359 6.606 9.708 1.00 97.25 219 GLN A C 1
ATOM 1590 O O . GLN A 1 219 ? -14.317 6.216 9.044 1.00 97.25 219 GLN A O 1
ATOM 1595 N N . GLY A 1 220 ? -12.194 6.964 9.164 1.00 94.06 220 GLY A N 1
ATOM 1596 C CA . GLY A 1 220 ? -11.932 6.917 7.728 1.00 94.06 220 GLY A CA 1
ATOM 1597 C C . GLY A 1 220 ? -12.174 5.526 7.141 1.00 94.06 220 GLY A C 1
ATOM 1598 O O . GLY A 1 220 ? -12.882 5.397 6.142 1.00 94.06 220 GLY A O 1
ATOM 1599 N N . HIS A 1 221 ? -11.675 4.478 7.808 1.00 96.06 221 HIS A N 1
ATOM 1600 C CA . HIS A 1 221 ? -11.895 3.094 7.371 1.00 96.06 221 HIS A CA 1
ATOM 1601 C C . HIS A 1 221 ? -13.369 2.686 7.416 1.00 96.06 221 HIS A C 1
ATOM 1603 O O . HIS A 1 221 ? -13.878 2.083 6.476 1.00 96.06 221 HIS A O 1
ATOM 1609 N N . SER A 1 222 ? -14.090 3.087 8.465 1.00 96.88 222 SER A N 1
ATOM 1610 C CA . SER A 1 222 ? -15.526 2.810 8.580 1.00 96.88 222 SER A CA 1
ATOM 1611 C C . SER A 1 222 ? -16.334 3.519 7.485 1.00 96.88 222 SER A C 1
ATOM 1613 O O . SER A 1 222 ? -17.193 2.892 6.865 1.00 96.88 222 SER A O 1
ATOM 1615 N N . CYS A 1 223 ? -16.033 4.793 7.187 1.00 95.19 223 CYS A N 1
ATOM 1616 C CA . CYS A 1 223 ? -16.669 5.527 6.084 1.00 95.19 223 CYS A CA 1
ATOM 1617 C C . CYS A 1 223 ? -16.398 4.844 4.732 1.00 95.19 223 CYS A C 1
ATOM 1619 O O . CYS A 1 223 ? -17.305 4.724 3.908 1.00 95.19 223 CYS A O 1
ATOM 1621 N N . TRP A 1 224 ? -15.164 4.381 4.509 1.00 93.38 224 TRP A N 1
ATOM 1622 C CA . TRP A 1 224 ? -14.807 3.649 3.295 1.00 93.38 224 TRP A CA 1
ATOM 1623 C C . TRP A 1 224 ? -15.541 2.308 3.194 1.00 93.38 224 TRP A C 1
ATOM 1625 O O . TRP A 1 224 ? -16.129 2.020 2.157 1.00 93.38 224 TRP A O 1
ATOM 1635 N N . MET A 1 225 ? -15.581 1.509 4.263 1.00 95.38 225 MET A N 1
ATOM 1636 C CA . MET A 1 225 ? -16.321 0.241 4.268 1.00 95.38 225 MET A CA 1
ATOM 1637 C C . MET A 1 225 ? -17.806 0.456 3.952 1.00 95.38 225 MET A C 1
ATOM 1639 O O . MET A 1 225 ? -18.394 -0.310 3.188 1.00 95.38 225 MET A O 1
ATOM 1643 N N . GLN A 1 226 ? -18.395 1.546 4.460 1.00 94.75 226 GLN A N 1
ATOM 1644 C CA . GLN A 1 226 ? -19.762 1.939 4.124 1.00 94.75 226 GLN A CA 1
ATOM 1645 C C . GLN A 1 226 ? -19.925 2.297 2.641 1.00 94.75 226 GLN A C 1
ATOM 1647 O O . GLN A 1 226 ? -20.890 1.850 2.016 1.00 94.75 226 GLN A O 1
ATOM 1652 N N . SER A 1 227 ? -19.021 3.101 2.069 1.00 91.56 227 SER A N 1
ATOM 1653 C CA . SER A 1 227 ? -19.126 3.532 0.668 1.00 91.56 227 SER A CA 1
ATOM 1654 C C . SER A 1 227 ? -18.866 2.386 -0.312 1.00 91.56 227 SER A C 1
ATOM 1656 O O . SER A 1 227 ? -19.607 2.228 -1.281 1.00 91.56 227 SER A O 1
ATOM 1658 N N . ALA A 1 228 ? -17.874 1.546 -0.019 1.00 88.50 228 ALA A N 1
ATOM 1659 C CA . ALA A 1 228 ? -17.511 0.367 -0.798 1.00 88.50 228 ALA A CA 1
ATOM 1660 C C . ALA A 1 228 ? -18.424 -0.844 -0.533 1.00 88.50 228 ALA A C 1
ATOM 1662 O O . ALA A 1 228 ? -18.340 -1.838 -1.252 1.00 88.50 228 ALA A O 1
ATOM 1663 N N . ARG A 1 229 ? -19.302 -0.769 0.481 1.00 92.44 229 ARG A N 1
ATOM 1664 C CA . ARG A 1 229 ? -20.218 -1.843 0.911 1.00 92.44 229 ARG A CA 1
ATOM 1665 C C . ARG A 1 229 ? -19.498 -3.172 1.159 1.00 92.44 229 ARG A C 1
ATOM 1667 O O . ARG A 1 229 ? -19.956 -4.230 0.734 1.00 92.44 229 ARG A O 1
ATOM 1674 N N . THR A 1 230 ? -18.368 -3.116 1.857 1.00 92.81 230 THR A N 1
ATOM 1675 C CA . THR A 1 230 ? -17.498 -4.274 2.105 1.00 92.81 230 THR A CA 1
ATOM 1676 C C . THR A 1 230 ? -17.007 -4.298 3.548 1.00 92.81 230 THR A C 1
ATOM 1678 O O . THR A 1 230 ? -16.859 -3.249 4.167 1.00 92.81 230 THR A O 1
ATOM 1681 N N . LEU A 1 231 ? -16.758 -5.493 4.091 1.00 95.56 231 LEU A N 1
ATOM 1682 C CA . LEU A 1 231 ? -16.120 -5.691 5.394 1.00 95.56 231 LEU A CA 1
ATOM 1683 C C . LEU A 1 231 ? -14.738 -6.305 5.154 1.00 95.56 231 LEU A C 1
ATOM 1685 O O . LEU A 1 231 ? -14.629 -7.505 4.910 1.00 95.56 231 LEU A O 1
ATOM 1689 N N . ASN A 1 232 ? -13.694 -5.478 5.176 1.00 94.50 232 ASN A N 1
ATOM 1690 C CA . ASN A 1 232 ? -12.331 -5.913 4.878 1.00 94.50 232 ASN A CA 1
ATOM 1691 C C . ASN A 1 232 ? -11.317 -5.115 5.709 1.00 94.50 232 ASN A C 1
ATOM 1693 O O . ASN A 1 232 ? -11.468 -3.908 5.892 1.00 94.50 232 ASN A O 1
ATOM 1697 N N . HIS A 1 233 ? -10.281 -5.788 6.208 1.00 94.56 233 HIS A N 1
ATOM 1698 C CA . HIS A 1 233 ? -9.151 -5.145 6.885 1.00 94.56 233 HIS A CA 1
ATOM 1699 C C . HIS A 1 233 ? -8.295 -4.321 5.909 1.00 94.56 233 HIS A C 1
ATOM 1701 O O . HIS A 1 233 ? -7.731 -3.284 6.276 1.00 94.56 233 HIS A O 1
ATOM 1707 N N . ILE A 1 234 ? -8.243 -4.756 4.646 1.00 90.19 234 ILE A N 1
ATOM 1708 C CA . ILE A 1 234 ? -7.623 -4.018 3.549 1.00 90.19 234 ILE A CA 1
ATOM 1709 C C . ILE A 1 234 ? -8.617 -2.974 3.038 1.00 90.19 234 ILE A C 1
ATOM 1711 O O . ILE A 1 234 ? -9.711 -3.312 2.589 1.00 90.19 234 ILE A O 1
ATOM 1715 N N . GLY A 1 235 ? -8.236 -1.706 3.174 1.00 86.69 235 GLY A N 1
ATOM 1716 C CA . GLY A 1 235 ? -9.073 -0.542 2.914 1.00 86.69 235 GLY A CA 1
ATOM 1717 C C . GLY A 1 235 ? -8.902 0.050 1.519 1.00 86.69 235 GLY A C 1
ATOM 1718 O O . GLY A 1 235 ? -8.359 -0.575 0.607 1.00 86.69 235 GLY A O 1
ATOM 1719 N N . SER A 1 236 ? -9.328 1.309 1.375 1.00 80.19 236 SER A N 1
ATOM 1720 C CA . SER A 1 236 ? -9.193 2.090 0.137 1.00 80.19 236 SER A CA 1
ATOM 1721 C C . SER A 1 236 ? -7.776 2.019 -0.424 1.00 80.19 236 SER A C 1
ATOM 1723 O O . SER A 1 236 ? -6.819 2.091 0.353 1.00 80.19 236 SER A O 1
ATOM 1725 N N . GLY A 1 237 ? -7.651 1.852 -1.743 1.00 74.31 237 GLY A N 1
ATOM 1726 C CA . GLY A 1 237 ? -6.361 1.762 -2.430 1.00 74.31 237 GLY A CA 1
ATOM 1727 C C . GLY A 1 237 ? -5.431 0.694 -1.853 1.00 74.31 237 GLY A C 1
ATOM 1728 O O . GLY A 1 237 ? -4.226 0.901 -1.855 1.00 74.31 237 GLY A O 1
ATOM 1729 N N . GLY A 1 238 ? -5.959 -0.405 -1.294 1.00 78.38 238 GLY A N 1
ATOM 1730 C CA . GLY A 1 238 ? -5.183 -1.497 -0.687 1.00 78.38 238 GLY A CA 1
ATOM 1731 C C . GLY A 1 238 ? -4.515 -1.166 0.653 1.00 78.38 238 GLY A C 1
ATOM 1732 O O . GLY A 1 238 ? -3.578 -1.849 1.060 1.00 78.38 238 GLY A O 1
ATOM 1733 N N . SER A 1 239 ? -4.985 -0.127 1.345 1.00 82.62 239 SER A N 1
ATOM 1734 C CA . SER A 1 239 ? -4.416 0.303 2.624 1.00 82.62 239 SER A CA 1
ATOM 1735 C C . SER A 1 239 ? -4.503 -0.768 3.716 1.00 82.62 239 SER A C 1
ATOM 1737 O O . SER A 1 239 ? -5.554 -1.363 3.948 1.00 82.62 239 SER A O 1
ATOM 1739 N N . THR A 1 240 ? -3.414 -0.971 4.451 1.00 90.44 240 THR A N 1
ATOM 1740 C CA . THR A 1 240 ? -3.382 -1.774 5.681 1.00 90.44 240 THR A CA 1
ATOM 1741 C C . THR A 1 240 ? -3.768 -0.918 6.895 1.00 90.44 240 THR A C 1
ATOM 1743 O O . THR A 1 240 ? -3.656 0.310 6.855 1.00 90.44 240 THR A O 1
ATOM 1746 N N . PHE A 1 241 ? -4.218 -1.533 7.996 1.00 93.56 241 PHE A N 1
ATOM 1747 C CA . PHE A 1 241 ? -4.647 -0.791 9.192 1.00 93.56 241 PHE A CA 1
ATOM 1748 C C . PHE A 1 241 ? -3.520 0.070 9.792 1.00 93.56 241 PHE A C 1
ATOM 1750 O O . PHE A 1 241 ? -3.730 1.250 10.071 1.00 93.56 241 PHE A O 1
ATOM 1757 N N . ASN A 1 242 ? -2.298 -0.465 9.879 1.00 93.19 242 ASN A N 1
ATOM 1758 C CA . ASN A 1 242 ? -1.117 0.275 10.330 1.00 93.19 242 ASN A CA 1
ATOM 1759 C C . ASN A 1 242 ? -0.766 1.440 9.386 1.00 93.19 242 ASN A C 1
ATOM 1761 O O . ASN A 1 242 ? -0.441 2.527 9.858 1.00 93.19 242 ASN A O 1
ATOM 1765 N N . GLY A 1 243 ? -0.915 1.255 8.068 1.00 88.75 243 GLY A N 1
ATOM 1766 C CA . GLY A 1 243 ? -0.744 2.320 7.077 1.00 88.75 243 GLY A CA 1
ATOM 1767 C C . GLY A 1 243 ? -1.762 3.451 7.249 1.00 88.75 243 GLY A C 1
ATOM 1768 O O . GLY A 1 243 ? -1.397 4.624 7.182 1.00 88.75 243 GLY A O 1
ATOM 1769 N N . ARG A 1 244 ? -3.028 3.122 7.553 1.00 94.06 244 ARG A N 1
ATOM 1770 C CA . ARG A 1 244 ? -4.066 4.123 7.863 1.00 94.06 244 ARG A CA 1
ATOM 1771 C C . ARG A 1 244 ? -3.756 4.899 9.146 1.00 94.06 244 ARG A C 1
ATOM 1773 O O . ARG A 1 244 ? -3.947 6.111 9.173 1.00 94.06 244 ARG A O 1
ATOM 1780 N N . CYS A 1 245 ? -3.261 4.232 10.189 1.00 94.19 245 CYS A N 1
ATOM 1781 C CA . CYS A 1 245 ? -2.850 4.899 11.427 1.00 94.19 245 CYS A CA 1
ATOM 1782 C C . CYS A 1 245 ? -1.651 5.831 11.209 1.00 94.19 245 CYS A C 1
ATOM 1784 O O . CYS A 1 245 ? -1.698 6.972 11.666 1.00 94.19 245 CYS A O 1
ATOM 1786 N N . ALA A 1 246 ? -0.641 5.388 10.451 1.00 91.12 246 ALA A N 1
ATOM 1787 C CA . ALA A 1 246 ? 0.516 6.202 10.075 1.00 91.12 246 ALA A CA 1
ATOM 1788 C C . ALA A 1 246 ? 0.104 7.455 9.289 1.00 91.12 246 ALA A C 1
ATOM 1790 O O . ALA A 1 246 ? 0.488 8.567 9.651 1.00 91.12 246 ALA A O 1
ATOM 1791 N N . ALA A 1 247 ? -0.758 7.299 8.279 1.00 83.94 247 ALA A N 1
ATOM 1792 C CA . ALA A 1 247 ? -1.287 8.417 7.496 1.00 83.94 247 ALA A CA 1
ATOM 1793 C C . ALA A 1 247 ? -2.106 9.416 8.340 1.00 83.94 247 ALA A C 1
ATOM 1795 O O . ALA A 1 247 ? -2.170 10.598 8.011 1.00 83.94 247 ALA A O 1
ATOM 1796 N N . ALA A 1 248 ? -2.709 8.964 9.445 1.00 88.94 248 ALA A N 1
ATOM 1797 C CA . ALA A 1 248 ? -3.421 9.815 10.397 1.00 88.94 248 ALA A CA 1
ATOM 1798 C C . ALA A 1 248 ? -2.511 10.448 11.474 1.00 88.94 248 ALA A C 1
ATOM 1800 O O . ALA A 1 248 ? -3.018 11.072 12.410 1.00 88.94 248 ALA A O 1
ATOM 1801 N N . GLY A 1 249 ? -1.186 10.284 11.374 1.00 88.44 249 GLY A N 1
ATOM 1802 C CA . GLY A 1 249 ? -0.211 10.807 12.336 1.00 88.44 249 GLY A CA 1
ATOM 1803 C C . GLY A 1 249 ? -0.113 9.999 13.634 1.00 88.44 249 GLY A C 1
ATOM 1804 O O . GLY A 1 249 ? 0.277 10.541 14.666 1.00 88.44 249 GLY A O 1
ATOM 1805 N N . GLY A 1 250 ? -0.517 8.726 13.615 1.00 90.69 250 GLY A N 1
ATOM 1806 C CA . GLY A 1 250 ? -0.416 7.794 14.740 1.00 90.69 250 GLY A CA 1
ATOM 1807 C C . GLY A 1 250 ? 0.262 6.479 14.351 1.00 90.69 250 GLY A C 1
ATOM 1808 O O . GLY A 1 250 ? 0.823 6.340 13.271 1.00 90.69 250 GLY A O 1
ATOM 1809 N N . ALA A 1 251 ? 0.191 5.488 15.230 1.00 94.81 251 ALA A N 1
ATOM 1810 C CA . ALA A 1 251 ? 0.622 4.120 14.963 1.00 94.81 251 ALA A CA 1
ATOM 1811 C C . ALA A 1 251 ? -0.381 3.168 15.615 1.00 94.81 251 ALA A C 1
ATOM 1813 O O . ALA A 1 251 ? -0.977 3.528 16.624 1.00 94.81 251 ALA A O 1
ATOM 1814 N N . CYS A 1 252 ? -0.599 1.996 15.025 1.00 96.69 252 CYS A N 1
ATOM 1815 C CA . CYS A 1 252 ? -1.450 0.957 15.596 1.00 96.69 252 CYS A CA 1
ATOM 1816 C C . CYS A 1 252 ? -0.936 -0.429 15.201 1.00 96.69 252 CYS A C 1
ATOM 1818 O O . CYS A 1 252 ? -0.357 -0.593 14.124 1.00 96.69 252 CYS A O 1
ATOM 1820 N N . ASP A 1 253 ? -1.142 -1.409 16.077 1.00 97.31 253 ASP A N 1
ATOM 1821 C CA . ASP A 1 253 ? -0.614 -2.775 15.966 1.00 97.31 253 ASP A CA 1
ATOM 1822 C C . ASP A 1 253 ? -1.709 -3.859 15.938 1.00 97.31 253 ASP A C 1
ATOM 1824 O O . ASP A 1 253 ? -1.427 -5.002 15.579 1.00 97.31 253 ASP A O 1
ATOM 1828 N N . ALA A 1 254 ? -2.967 -3.493 16.204 1.00 98.44 254 ALA A N 1
ATOM 1829 C CA . ALA A 1 254 ? -4.121 -4.377 16.075 1.00 98.44 254 ALA A CA 1
ATOM 1830 C C . ALA A 1 254 ? -5.370 -3.656 15.541 1.00 98.44 254 ALA A C 1
ATOM 1832 O O . ALA A 1 254 ? -5.551 -2.451 15.737 1.00 98.44 254 ALA A O 1
ATOM 1833 N N . GLU A 1 255 ? -6.268 -4.416 14.904 1.00 98.75 255 GLU A N 1
ATOM 1834 C CA . GLU A 1 255 ? -7.554 -3.935 14.393 1.00 98.75 255 GLU A CA 1
ATOM 1835 C C . GLU A 1 255 ? -8.674 -4.958 14.626 1.00 98.75 255 GLU A C 1
ATOM 1837 O O . GLU A 1 255 ? -8.531 -6.145 14.335 1.00 98.75 255 GLU A O 1
ATOM 1842 N N . ASN A 1 256 ? -9.826 -4.469 15.081 1.00 98.88 256 ASN A N 1
ATOM 1843 C CA . ASN A 1 256 ? -11.098 -5.179 15.029 1.00 98.88 256 ASN A CA 1
ATOM 1844 C C . ASN A 1 256 ? -12.049 -4.450 14.078 1.00 98.88 256 ASN A C 1
ATOM 1846 O O . ASN A 1 256 ? -12.210 -3.233 14.178 1.00 98.88 256 ASN A O 1
ATOM 1850 N N . ILE A 1 257 ? -12.741 -5.194 13.214 1.00 98.69 257 ILE A N 1
ATOM 1851 C CA . ILE A 1 257 ? -13.834 -4.664 12.389 1.00 98.69 257 ILE A CA 1
ATOM 1852 C C . ILE A 1 257 ? -15.117 -5.462 12.610 1.00 98.69 257 ILE A C 1
ATOM 1854 O O . ILE A 1 257 ? -15.087 -6.626 13.012 1.00 98.69 257 ILE A O 1
ATOM 1858 N N . ALA A 1 258 ? -16.264 -4.834 12.376 1.00 98.00 258 ALA A N 1
ATOM 1859 C CA . ALA A 1 258 ? -17.555 -5.511 12.388 1.00 98.00 258 ALA A CA 1
ATOM 1860 C C . ALA A 1 258 ? -18.542 -4.843 11.432 1.00 98.00 258 ALA A C 1
ATOM 1862 O O . ALA A 1 258 ? -18.545 -3.623 11.279 1.00 98.00 258 ALA A O 1
ATOM 1863 N N . TRP A 1 259 ? -19.433 -5.650 10.857 1.00 96.38 259 TRP A N 1
ATOM 1864 C CA . TRP A 1 259 ? -20.693 -5.173 10.300 1.00 96.38 259 TRP A CA 1
ATOM 1865 C C . TRP A 1 259 ? -21.811 -5.493 11.299 1.00 96.38 259 TRP A C 1
ATOM 1867 O O . TRP A 1 259 ? -22.133 -6.654 11.533 1.00 96.38 259 TRP A O 1
ATOM 1877 N N . ALA A 1 260 ? -22.360 -4.457 11.929 1.00 92.19 260 ALA A N 1
ATOM 1878 C CA . ALA A 1 260 ? -23.212 -4.552 13.109 1.00 92.19 260 ALA A CA 1
ATOM 1879 C C . ALA A 1 260 ? -24.390 -3.560 13.051 1.00 92.19 260 ALA A C 1
ATOM 1881 O O . ALA A 1 260 ? -24.631 -2.776 13.971 1.00 92.19 260 ALA A O 1
ATOM 1882 N N . VAL A 1 261 ? -25.138 -3.564 11.942 1.00 92.94 261 VAL A N 1
ATOM 1883 C CA . VAL A 1 261 ? -26.333 -2.714 11.786 1.00 92.94 261 VAL A CA 1
ATOM 1884 C C . VAL A 1 261 ? -27.347 -3.018 12.890 1.00 92.94 261 VAL A C 1
ATOM 1886 O O . VAL A 1 261 ? -27.775 -4.156 13.054 1.00 92.94 261 VAL A O 1
ATOM 1889 N N . GLY A 1 262 ? -27.749 -1.982 13.631 1.00 92.38 262 GLY A N 1
ATOM 1890 C CA . GLY A 1 262 ? -28.745 -2.087 14.701 1.00 92.38 262 GLY A CA 1
ATOM 1891 C C . GLY A 1 262 ? -28.208 -2.608 16.037 1.00 92.38 262 GLY A C 1
ATOM 1892 O O . GLY A 1 262 ? -28.979 -2.723 16.987 1.00 92.38 262 GLY A O 1
ATOM 1893 N N . PHE A 1 263 ? -26.909 -2.898 16.144 1.00 97.38 263 PHE A N 1
ATOM 1894 C CA . PHE A 1 263 ? -26.302 -3.320 17.404 1.00 97.38 263 PHE A CA 1
ATOM 1895 C C . PHE A 1 263 ? -26.076 -2.114 18.321 1.00 97.38 263 PHE A C 1
ATOM 1897 O O . PHE A 1 263 ? -25.772 -1.007 17.872 1.00 97.38 263 PHE A O 1
ATOM 1904 N N . SER A 1 264 ? -26.179 -2.343 19.630 1.00 98.19 264 SER A N 1
ATOM 1905 C CA . SER A 1 264 ? -25.656 -1.404 20.623 1.00 98.19 264 SER A CA 1
ATOM 1906 C C . SER A 1 264 ? -24.127 -1.482 20.674 1.00 98.19 264 SER A C 1
ATOM 1908 O O . SER A 1 264 ? -23.532 -2.474 20.251 1.00 98.19 264 SER A O 1
ATOM 1910 N N . ALA A 1 265 ? -23.481 -0.474 21.264 1.00 98.31 265 ALA A N 1
ATOM 1911 C CA . ALA A 1 265 ? -22.040 -0.512 21.516 1.00 98.31 265 ALA A CA 1
ATOM 1912 C C . ALA A 1 265 ? -21.612 -1.769 22.297 1.00 98.31 265 ALA A C 1
ATOM 1914 O O . ALA A 1 265 ? -20.648 -2.432 21.923 1.00 98.31 265 ALA A O 1
ATOM 1915 N N . GLN A 1 266 ? -22.377 -2.140 23.331 1.00 98.44 266 GLN A N 1
ATOM 1916 C CA . GLN A 1 266 ? -22.134 -3.367 24.089 1.00 98.44 266 GLN A CA 1
ATOM 1917 C C . GLN A 1 266 ? -22.307 -4.617 23.216 1.00 98.44 266 GLN A C 1
ATOM 1919 O O . GLN A 1 266 ? -21.483 -5.519 23.288 1.00 98.44 266 GLN A O 1
ATOM 1924 N N . GLY A 1 267 ? -23.315 -4.643 22.337 1.00 98.50 267 GLY A N 1
ATOM 1925 C CA . GLY A 1 267 ? -23.519 -5.747 21.399 1.00 98.50 267 GLY A CA 1
ATOM 1926 C C . GLY A 1 267 ? -22.351 -5.936 20.425 1.00 98.50 267 GLY A C 1
ATOM 1927 O O . GLY A 1 267 ? -21.987 -7.070 20.129 1.00 98.50 267 GLY A O 1
ATOM 1928 N N . ILE A 1 268 ? -21.725 -4.848 19.961 1.00 98.56 268 ILE A N 1
ATOM 1929 C CA . ILE A 1 268 ? -20.512 -4.907 19.123 1.00 98.56 268 ILE A CA 1
ATOM 1930 C C . ILE A 1 268 ? -19.333 -5.479 19.921 1.00 98.56 268 ILE A C 1
ATOM 1932 O O . ILE A 1 268 ? -18.608 -6.340 19.427 1.00 98.56 268 ILE A O 1
ATOM 1936 N N . VAL A 1 269 ? -19.158 -5.048 21.174 1.00 98.69 269 VAL A N 1
ATOM 1937 C CA . VAL A 1 269 ? -18.108 -5.584 22.052 1.00 98.69 269 VAL A CA 1
ATOM 1938 C C . VAL A 1 269 ? -18.345 -7.060 22.367 1.00 98.69 269 VAL A C 1
ATOM 1940 O O . VAL A 1 269 ? -17.397 -7.837 22.341 1.00 98.69 269 VAL A O 1
ATOM 1943 N N . ASP A 1 270 ? -19.585 -7.484 22.602 1.00 98.56 270 ASP A N 1
ATOM 1944 C CA . ASP A 1 270 ? -19.912 -8.894 22.834 1.00 98.56 270 ASP A CA 1
ATOM 1945 C C . ASP A 1 270 ? -19.689 -9.753 21.580 1.00 98.56 270 ASP A C 1
ATOM 1947 O O . ASP A 1 270 ? -19.173 -10.867 21.690 1.00 98.56 270 ASP A O 1
ATOM 1951 N N . LEU A 1 271 ? -19.968 -9.212 20.386 1.00 97.81 271 LEU A N 1
ATOM 1952 C CA . LEU A 1 271 ? -19.608 -9.844 19.114 1.00 97.81 271 LEU A CA 1
ATOM 1953 C C . LEU A 1 271 ? -18.089 -10.047 18.998 1.00 97.81 271 LEU A C 1
ATOM 1955 O O . LEU A 1 271 ? -17.636 -11.136 18.646 1.00 97.81 271 LEU A O 1
ATOM 1959 N N . TRP A 1 272 ? -17.286 -9.030 19.324 1.00 98.56 272 TRP A N 1
ATOM 1960 C CA . TRP A 1 272 ? -15.826 -9.156 19.327 1.00 98.56 272 TRP A CA 1
ATOM 1961 C C . TRP A 1 272 ? -15.314 -10.085 20.434 1.00 98.56 272 TRP A C 1
ATOM 1963 O O . TRP A 1 272 ? -14.381 -10.843 20.192 1.00 98.56 272 TRP A O 1
ATOM 1973 N N . LYS A 1 273 ? -15.944 -10.111 21.614 1.00 98.38 273 LYS A N 1
ATOM 1974 C CA . LYS A 1 273 ? -15.586 -11.022 22.717 1.00 98.38 273 LYS A CA 1
ATOM 1975 C C . LYS A 1 273 ? -15.779 -12.489 22.342 1.00 98.38 273 LYS A C 1
ATOM 1977 O O . LYS A 1 273 ? -15.010 -13.334 22.787 1.00 98.38 273 LYS A O 1
ATOM 1982 N N . ALA A 1 274 ? -16.787 -12.791 21.524 1.00 97.75 274 ALA A N 1
ATOM 1983 C CA . ALA A 1 274 ? -17.058 -14.146 21.051 1.00 97.75 274 ALA A CA 1
ATOM 1984 C C . ALA A 1 274 ? -16.033 -14.658 20.015 1.00 97.75 274 ALA A C 1
ATOM 1986 O O . ALA A 1 274 ? -15.985 -15.858 19.751 1.00 97.75 274 ALA A O 1
ATOM 1987 N N . SER A 1 275 ? -15.204 -13.781 19.436 1.00 97.62 275 SER A N 1
ATOM 1988 C CA . SER A 1 275 ? -14.128 -14.146 18.507 1.00 97.62 275 SER A CA 1
ATOM 1989 C C . SER A 1 275 ? -12.782 -14.134 19.225 1.00 97.62 275 SER A C 1
ATOM 1991 O O . SER A 1 275 ? -12.365 -13.098 19.735 1.00 97.62 275 SER A O 1
ATOM 1993 N N . ALA A 1 276 ? -12.064 -15.261 19.228 1.00 97.56 276 ALA A N 1
ATOM 1994 C CA . ALA A 1 276 ? -10.782 -15.376 19.927 1.00 97.56 276 ALA A CA 1
ATOM 1995 C C . ALA A 1 276 ? -9.768 -14.296 19.498 1.00 97.56 276 ALA A C 1
ATOM 1997 O O . ALA A 1 276 ? -9.174 -13.649 20.358 1.00 97.56 276 ALA A O 1
ATOM 1998 N N . GLY A 1 277 ? -9.631 -14.049 18.189 1.00 97.19 277 GLY A N 1
ATOM 1999 C CA . GLY A 1 277 ? -8.712 -13.033 17.662 1.00 97.19 277 GLY A CA 1
ATOM 2000 C C . GLY A 1 277 ? -9.123 -11.606 18.034 1.00 97.19 277 GLY A C 1
ATOM 2001 O O . GLY A 1 277 ? -8.308 -10.829 18.521 1.00 97.19 277 GLY A O 1
ATOM 2002 N N . HIS A 1 278 ? -10.408 -11.265 17.897 1.00 98.56 278 HIS A N 1
ATOM 2003 C CA . HIS A 1 278 ? -10.879 -9.925 18.263 1.00 98.56 278 HIS A CA 1
ATOM 2004 C C . HIS A 1 278 ? -10.818 -9.678 19.778 1.00 98.56 278 HIS A C 1
ATOM 2006 O O . HIS A 1 278 ? -10.509 -8.569 20.224 1.00 98.56 278 HIS A O 1
ATOM 2012 N N . ASN A 1 279 ? -11.092 -10.710 20.578 1.00 98.75 279 ASN A N 1
ATOM 2013 C CA . ASN A 1 279 ? -10.990 -10.657 22.028 1.00 98.75 279 ASN A CA 1
ATOM 2014 C C . ASN A 1 279 ? -9.538 -10.470 22.486 1.00 98.75 279 ASN A C 1
ATOM 2016 O O . ASN A 1 279 ? -9.287 -9.689 23.403 1.00 98.75 279 ASN A O 1
ATOM 2020 N N . GLN A 1 280 ? -8.588 -11.133 21.819 1.00 98.69 280 GLN A N 1
ATOM 2021 C CA . GLN A 1 280 ? -7.160 -10.949 22.066 1.00 98.69 280 GLN A CA 1
ATOM 2022 C C . GLN A 1 280 ? -6.738 -9.492 21.845 1.00 98.69 280 GLN A C 1
ATOM 2024 O O . GLN A 1 280 ? -6.077 -8.934 22.714 1.00 98.69 280 GLN A O 1
ATOM 2029 N N . ASN A 1 281 ? -7.184 -8.853 20.760 1.00 98.62 281 ASN A N 1
ATOM 2030 C CA . ASN A 1 281 ? -6.894 -7.437 20.503 1.00 98.62 281 ASN A CA 1
ATOM 2031 C C . ASN A 1 281 ? -7.454 -6.526 21.614 1.00 98.62 281 ASN A C 1
ATOM 2033 O O . ASN A 1 281 ? -6.754 -5.661 22.134 1.00 98.62 281 ASN A O 1
ATOM 2037 N N . MET A 1 282 ? -8.695 -6.753 22.067 1.00 98.62 282 MET A N 1
ATOM 2038 C CA . MET A 1 282 ? -9.294 -5.938 23.140 1.00 98.62 282 MET A CA 1
ATOM 2039 C C . MET A 1 282 ? -8.590 -6.089 24.495 1.00 98.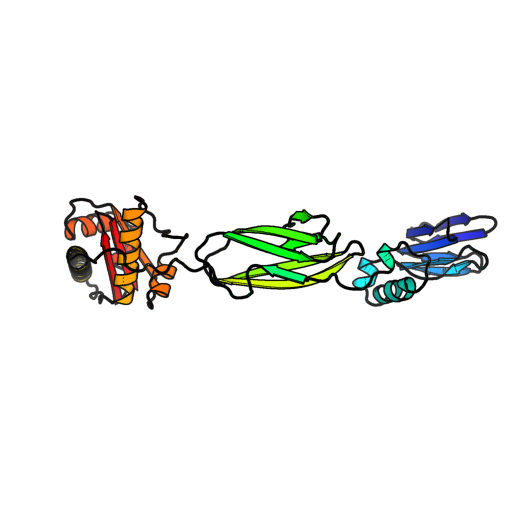62 282 MET A C 1
ATOM 2041 O O . MET A 1 282 ? -8.593 -5.146 25.291 1.00 98.62 282 MET A O 1
ATOM 2045 N N . LEU A 1 283 ? -7.997 -7.252 24.772 1.00 98.56 283 LEU A N 1
ATOM 2046 C CA . LEU A 1 283 ? -7.279 -7.554 26.017 1.00 98.56 283 LEU A CA 1
ATOM 2047 C C . LEU A 1 283 ? -5.750 -7.448 25.879 1.00 98.56 283 LEU A C 1
ATOM 2049 O O . LEU A 1 283 ? -5.031 -7.732 26.836 1.00 98.56 283 LEU A O 1
ATOM 2053 N N . GLY A 1 284 ? -5.251 -7.017 24.719 1.00 97.81 284 GLY A N 1
ATOM 2054 C CA . GLY A 1 284 ? -3.826 -6.850 24.456 1.00 97.81 284 GLY A CA 1
ATOM 2055 C C . GLY A 1 284 ? -3.179 -5.754 25.307 1.00 97.81 284 GLY A C 1
ATOM 2056 O O . GLY A 1 284 ? -3.856 -4.926 25.938 1.00 97.81 284 GLY A O 1
ATOM 2057 N N . SER A 1 285 ? -1.843 -5.741 25.315 1.00 97.00 285 SER A N 1
ATOM 2058 C CA . SER A 1 285 ? -1.012 -4.794 26.073 1.00 97.00 285 SER A CA 1
ATOM 2059 C C . SER A 1 285 ? -0.908 -3.424 25.384 1.00 97.00 285 SER A C 1
ATOM 2061 O O . SER A 1 285 ? 0.187 -2.921 25.154 1.00 97.00 285 SER A O 1
ATOM 2063 N N . HIS A 1 286 ? -2.058 -2.830 25.081 1.00 97.38 286 HIS A N 1
ATOM 2064 C CA . HIS A 1 286 ? -2.190 -1.516 24.455 1.00 97.38 286 HIS A CA 1
ATOM 2065 C C . HIS A 1 286 ? -2.446 -0.431 25.507 1.00 97.38 286 HIS A C 1
ATOM 2067 O O . HIS A 1 286 ? -2.922 -0.709 26.615 1.00 97.38 286 HIS A O 1
ATOM 2073 N N . THR A 1 287 ? -2.182 0.820 25.138 1.00 98.12 287 THR A N 1
ATOM 2074 C CA . THR A 1 287 ? -2.445 2.014 25.962 1.00 98.12 287 THR A CA 1
ATOM 2075 C C . THR A 1 287 ? -3.388 3.005 25.288 1.00 98.12 287 THR A C 1
ATOM 2077 O O . THR A 1 287 ? -4.002 3.828 25.967 1.00 98.12 287 THR A O 1
ATOM 2080 N N . GLN A 1 288 ? -3.545 2.913 23.970 1.00 98.62 288 GLN A N 1
ATOM 2081 C CA . GLN A 1 288 ? -4.323 3.816 23.142 1.00 98.62 288 GLN A CA 1
ATOM 2082 C C . GLN A 1 288 ? -5.355 3.055 22.314 1.00 98.62 288 GLN A C 1
ATOM 2084 O O . GLN A 1 288 ? -5.219 1.865 22.022 1.00 98.62 288 GLN A O 1
ATOM 2089 N N . ILE A 1 289 ? -6.413 3.765 21.936 1.00 98.81 289 ILE A N 1
ATOM 2090 C CA . ILE A 1 289 ? -7.465 3.240 21.071 1.00 98.81 289 ILE A CA 1
ATOM 2091 C C . ILE A 1 289 ? -7.988 4.328 20.135 1.00 98.81 289 ILE A C 1
ATOM 2093 O O . ILE A 1 289 ? -8.041 5.508 20.479 1.00 98.81 289 ILE A O 1
ATOM 2097 N N . GLY A 1 290 ? -8.426 3.927 18.951 1.00 98.56 290 GLY A N 1
ATOM 2098 C CA . GLY A 1 290 ? -9.315 4.721 18.115 1.00 98.56 290 GLY A CA 1
ATOM 2099 C C . GLY A 1 290 ? -10.500 3.887 17.682 1.00 98.56 290 GLY A C 1
ATOM 2100 O O . GLY A 1 290 ? -10.342 2.708 17.375 1.00 98.56 290 GLY A O 1
ATOM 2101 N N . VAL A 1 291 ? -11.687 4.489 17.645 1.00 98.69 291 VAL A N 1
ATOM 2102 C CA . VAL A 1 291 ? -12.887 3.813 17.137 1.00 98.69 291 VAL A CA 1
ATOM 2103 C C . VAL A 1 291 ? -13.603 4.692 16.130 1.00 98.69 291 VAL A C 1
ATOM 2105 O O . VAL A 1 291 ? -13.785 5.887 16.359 1.00 98.69 291 VAL A O 1
ATOM 2108 N N . GLY A 1 292 ? -14.037 4.076 15.037 1.00 97.88 292 GLY A N 1
ATOM 2109 C CA . GLY A 1 292 ? -14.888 4.662 14.017 1.00 97.88 292 GLY A CA 1
ATOM 2110 C C . GLY A 1 292 ? -16.168 3.861 13.829 1.00 97.88 292 GLY A C 1
ATOM 2111 O O . GLY A 1 292 ? -16.213 2.662 14.116 1.00 97.88 292 GLY A O 1
ATOM 2112 N N . TYR A 1 293 ? -17.211 4.533 13.347 1.00 97.88 293 TYR A N 1
ATOM 2113 C CA . TYR A 1 293 ? -18.469 3.885 12.990 1.00 97.88 293 TYR A CA 1
ATOM 2114 C C . TYR A 1 293 ? -19.161 4.613 11.836 1.00 97.88 293 TYR A C 1
ATOM 2116 O O . TYR A 1 293 ? -19.282 5.840 11.859 1.00 97.88 293 TYR A O 1
ATOM 2124 N N . ALA A 1 294 ? -19.655 3.875 10.841 1.00 96.50 294 ALA A N 1
ATOM 2125 C CA . ALA A 1 294 ? -20.396 4.440 9.715 1.00 96.50 294 ALA A CA 1
ATOM 2126 C C . ALA A 1 294 ? -21.383 3.414 9.133 1.00 96.50 294 ALA A C 1
ATOM 2128 O O . ALA A 1 294 ? -20.989 2.334 8.707 1.00 96.50 294 ALA A O 1
ATOM 2129 N N . GLY A 1 295 ? -22.688 3.709 9.152 1.00 93.31 295 GLY A N 1
ATOM 2130 C CA . GLY A 1 295 ? -23.710 2.861 8.513 1.00 93.31 295 GLY A CA 1
ATOM 2131 C C . GLY A 1 295 ? -23.775 1.398 8.983 1.00 93.31 295 GLY A C 1
ATOM 2132 O O . GLY A 1 295 ? -24.255 0.554 8.234 1.00 93.31 295 GLY A O 1
ATOM 2133 N N . GLY A 1 296 ? -23.289 1.081 10.190 1.00 95.56 296 GLY A N 1
ATOM 2134 C CA . GLY A 1 296 ? -23.177 -0.296 10.690 1.00 95.56 296 GLY A CA 1
ATOM 2135 C C . GLY A 1 296 ? -21.774 -0.888 10.618 1.00 95.56 296 GLY A C 1
ATOM 2136 O O . GLY A 1 296 ? -21.539 -1.917 11.238 1.00 95.56 296 GLY A O 1
ATOM 2137 N N . TYR A 1 297 ? -20.840 -0.260 9.910 1.00 98.19 297 TYR A N 1
ATOM 2138 C CA . TYR A 1 297 ? -19.440 -0.667 9.893 1.00 98.19 297 TYR A CA 1
ATOM 2139 C C . TYR A 1 297 ? -18.717 -0.043 11.083 1.00 98.19 297 TYR A C 1
ATOM 2141 O O . TYR A 1 297 ? -18.696 1.181 11.206 1.00 98.19 297 TYR A O 1
ATOM 2149 N N . ALA A 1 298 ? -18.153 -0.872 11.958 1.00 98.50 298 ALA A N 1
ATOM 2150 C CA . ALA A 1 298 ? -17.368 -0.459 13.115 1.00 98.50 298 ALA A CA 1
ATOM 2151 C C . ALA A 1 298 ? -15.904 -0.857 12.918 1.00 98.50 298 ALA A C 1
ATOM 2153 O O . ALA A 1 298 ? -15.630 -1.978 12.490 1.00 98.50 298 ALA A O 1
ATOM 2154 N N . THR A 1 299 ? -14.983 0.036 13.272 1.00 98.69 299 THR A N 1
ATOM 2155 C CA . THR A 1 299 ? -13.536 -0.225 13.293 1.00 98.69 299 THR A CA 1
ATOM 2156 C C . THR A 1 299 ? -12.986 0.192 14.649 1.00 98.69 299 THR A C 1
ATOM 2158 O O . THR A 1 299 ? -13.266 1.307 15.085 1.00 98.69 299 THR A O 1
ATOM 2161 N N . ALA A 1 300 ? -12.193 -0.657 15.297 1.00 98.81 300 ALA A N 1
ATOM 2162 C CA . ALA A 1 300 ? -11.393 -0.317 16.469 1.00 98.81 300 ALA A CA 1
ATOM 2163 C C . ALA A 1 300 ? -9.921 -0.638 16.187 1.00 98.81 300 ALA A C 1
ATOM 2165 O O . ALA A 1 300 ? -9.613 -1.767 15.818 1.00 98.81 300 ALA A O 1
ATOM 2166 N N . VAL A 1 301 ? -9.030 0.336 16.362 1.00 98.81 301 VAL A N 1
ATOM 2167 C CA . VAL A 1 301 ? -7.573 0.163 16.232 1.00 98.81 301 VAL A CA 1
ATOM 2168 C C . VAL A 1 301 ? -6.893 0.433 17.571 1.00 98.81 301 VAL A C 1
ATOM 2170 O O . VAL A 1 301 ? -7.337 1.307 18.320 1.00 98.81 301 VAL A O 1
ATOM 2173 N N . PHE A 1 302 ? -5.834 -0.316 17.869 1.00 98.75 302 PHE A N 1
ATOM 2174 C CA . PHE A 1 302 ? -5.158 -0.324 19.170 1.00 98.75 302 PHE A CA 1
ATOM 2175 C C . PHE A 1 302 ? -3.663 -0.022 19.020 1.00 98.75 302 PHE A C 1
ATOM 2177 O O . PHE A 1 302 ? -3.096 -0.284 17.957 1.00 98.75 302 PHE A O 1
ATOM 2184 N N . TYR A 1 303 ? -3.056 0.556 20.063 1.00 97.31 303 TYR A N 1
ATOM 2185 C CA . TYR A 1 303 ? -1.609 0.785 20.168 1.00 97.31 303 TYR A CA 1
ATOM 2186 C C . TYR A 1 303 ? -1.141 0.779 21.623 1.00 97.31 303 TYR A C 1
ATOM 2188 O O . TYR A 1 303 ? -1.790 1.442 22.467 1.00 97.31 303 TYR A O 1
#

Organism: NCBI:txid2099670

InterPro domains:
  IPR013783 Immunoglobulin-like fold [G3DSA:2.60.40.10] (92-173)
  IPR014044 CAP domain [PF00188] (194-299)
  IPR035940 CAP superfamily [G3DSA:3.40.33.10] (179-303)
  IPR035940 CAP superfamily [SSF55797] (187-298)